Protein AF-A0A7C3Y411-F1 (afdb_monomer)

Solvent-accessible surface area (backbone atoms only — not comparable to full-atom values): 19100 Å² total; per-residue (Å²): 120,65,60,85,57,50,22,63,52,46,63,73,79,37,54,72,44,80,42,73,69,81,78,75,67,34,31,40,37,40,29,47,41,45,34,99,55,49,70,56,57,49,48,46,71,43,98,57,77,60,30,36,57,36,59,45,70,49,60,70,35,88,75,50,12,63,53,42,54,76,58,57,41,34,58,34,64,72,89,52,94,50,72,66,34,53,52,47,51,53,50,44,40,74,71,47,30,32,38,33,39,46,53,41,74,52,62,30,81,61,43,44,43,56,65,67,42,88,65,49,66,59,53,58,72,72,47,94,53,56,40,30,40,36,49,67,41,45,46,21,77,25,37,41,53,49,40,74,51,72,39,48,50,55,31,41,35,38,39,41,73,52,61,91,88,56,89,81,78,61,73,46,45,53,56,65,50,34,72,74,65,62,59,64,40,46,63,73,40,69,24,24,38,46,51,39,75,44,50,45,37,94,81,77,57,43,69,69,30,46,47,47,53,36,35,30,39,33,32,73,78,82,61,51,70,49,44,47,50,52,63,61,26,47,84,84,30,44,57,52,66,66,51,57,61,50,68,59,51,50,56,58,49,42,74,70,56,59,63,45,81,52,71,70,21,47,36,38,38,22,40,53,92,82,58,48,82,73,49,72,47,83,33,52,36,30,45,38,70,64,26,39,33,50,70,93,46,78,44,47,33,80,62,54,37,63,69,42,66,53,82,54,27,26,26,35,33,34,48,96,63,28,34,42,33,39,42,31,87,53,49,18,52,53,56,47,50,55,44,49,54,46,44,54,55,63,73,68,52,86,129

Sequence (351 aa):
MGKKILGPYFHTHFSLQAEGELPPPPFLLIANHLSALDPFFIDALSPYPIVWVANRLIFEHPLLGPLIRAMGAIPKRKAIPDGRAVRGILRVLGMGGVVGLFPEGAIPWDGVSQEVAPGTEELLHTLQVPVVLARIQGAWMRKPLWADHSREGPVSIRFTPLSRYAPFSLRHSEWEWQRERRIPFYGGKKAEGFERVMLFCPVCQTFRSIVARGNMLRCLSCRLKWGIDAYGFIDGLTQEEFLKGQENLLASWLDDVHRIPLSRALIVERTYPEGILRGFSLGSVVVEKEGLRLQNEFFPFTHLRGANTFLKKVFEFTFQKRIIRIHTAKDAFLLLQLAKLKKAQTSCAPV

Foldseek 3Di:
DCLVPLLVVCVVQAAEAEADDDDQFDEEEEAFAADPCVVSSCSNVDPFQEAEADEQVLLVPPPRNVVSVVSVHQYDHPPDDDVSSLVSCVVQRVVRHYYYYHQQNDHDQQQKTHDGHPCPLVSLLPDPHWYKYKYKECNCVQPHLQFPDGWGWHIYIYIDIDDRPDDDDNTDHNVVVCVPPVTFTHFQFLCHRVLLLCQADPPPRDGSQWDGDGQKIAGVVPGDMWGQDRSRATVNHRSCRVSPCVLVSLLVVLVPPQKDKADWWWKWKAFPPVRHTPDIDGFIWMDGSQAIDTHPDTDGLCQWASFDDDRQFWTWTDHPRMIMITGHPRCNSVRSSSSVSVNVVVVPDDD

Mean predicted aligned error: 5.4 Å

Nearest PDB structures (foldseek):
  5kym-assembly1_A  TM=8.191E-01  e=6.189E-06  Thermotoga maritima MSB8
  5kym-assembly2_B  TM=8.165E-01  e=1.785E-05  Thermotoga maritima MSB8
  3au5-assembly1_A  TM=4.563E-01  e=2.629E-02  Homo sapiens
  3au4-assembly1_A  TM=4.217E-01  e=1.088E-02  Homo sapiens
  4iap-assembly1_A  TM=6.743E-01  e=1.204E+00  Saccharomyces cerevisiae S288C

pLDDT: mean 90.24, std 9.75, range [31.84, 98.19]

Radius of gyration: 20.88 Å; Cα contacts (8 Å, |Δi|>4): 699; chains: 1; bounding box: 58×48×56 Å

Structure (mmCIF, N/CA/C/O backbone):
data_AF-A0A7C3Y411-F1
#
_entry.id   AF-A0A7C3Y411-F1
#
loop_
_atom_site.group_PDB
_atom_site.id
_atom_site.type_symbol
_atom_site.label_atom_id
_atom_site.label_alt_id
_atom_site.label_comp_id
_atom_site.label_asym_id
_atom_site.label_entity_id
_atom_site.label_seq_id
_atom_site.pdbx_PDB_ins_code
_atom_site.Cartn_x
_atom_site.Cartn_y
_atom_site.Cartn_z
_atom_site.occupancy
_atom_site.B_iso_or_equiv
_atom_site.auth_seq_id
_atom_site.auth_comp_id
_atom_site.auth_asym_id
_atom_site.auth_atom_id
_atom_site.pdbx_PDB_model_num
ATOM 1 N N . MET A 1 1 ? -20.877 12.432 10.076 1.00 44.22 1 MET A N 1
ATOM 2 C CA . MET A 1 1 ? -21.655 12.290 8.821 1.00 44.22 1 MET A CA 1
ATOM 3 C C . MET A 1 1 ? -21.194 11.104 7.966 1.00 44.22 1 MET A C 1
ATOM 5 O O . MET A 1 1 ? -22.051 10.366 7.508 1.00 44.22 1 MET A O 1
ATOM 9 N N . GLY A 1 2 ? -19.881 10.854 7.821 1.00 55.91 2 GLY A N 1
ATOM 10 C CA . GLY A 1 2 ? -19.343 9.798 6.942 1.00 55.91 2 GLY A CA 1
ATOM 11 C C . GLY A 1 2 ? -19.907 8.384 7.160 1.00 55.91 2 GLY A C 1
ATOM 12 O O . GLY A 1 2 ? -20.416 7.786 6.222 1.00 55.91 2 GLY A O 1
ATOM 13 N N . LYS A 1 3 ? -19.915 7.864 8.393 1.00 59.78 3 LYS A N 1
ATOM 14 C CA . LYS A 1 3 ? -20.308 6.467 8.661 1.00 59.78 3 LYS A CA 1
ATOM 15 C C . LYS A 1 3 ? -21.756 6.109 8.284 1.00 59.78 3 LYS A C 1
ATOM 17 O O . LYS A 1 3 ? -21.990 5.019 7.776 1.00 59.78 3 LYS A O 1
ATOM 22 N N . LYS A 1 4 ? -22.716 7.024 8.481 1.00 58.81 4 LYS A N 1
ATOM 23 C CA . LYS A 1 4 ? -24.141 6.780 8.166 1.00 58.81 4 LYS A CA 1
ATOM 24 C C . LYS A 1 4 ? -24.400 6.598 6.663 1.00 58.81 4 LYS A C 1
ATOM 26 O O . LYS A 1 4 ? -25.413 6.019 6.303 1.00 58.81 4 LYS A O 1
ATOM 31 N N . ILE A 1 5 ? -23.494 7.083 5.811 1.00 63.59 5 ILE A N 1
ATOM 32 C CA . ILE A 1 5 ? -23.613 7.012 4.348 1.00 63.59 5 ILE A CA 1
ATOM 33 C C . ILE A 1 5 ? -22.645 5.963 3.782 1.00 63.59 5 ILE A C 1
ATOM 35 O O . ILE A 1 5 ? -23.038 5.126 2.976 1.00 63.59 5 ILE A O 1
ATOM 39 N N . LEU A 1 6 ? -21.385 5.968 4.231 1.00 70.00 6 LEU A N 1
ATOM 40 C CA . LEU A 1 6 ? -20.359 5.045 3.740 1.00 70.00 6 LEU A CA 1
ATOM 41 C C . LEU A 1 6 ? -20.552 3.611 4.254 1.00 70.00 6 LEU A C 1
ATOM 43 O O . LEU A 1 6 ? -20.316 2.680 3.497 1.00 70.00 6 LEU A O 1
ATOM 47 N N . GLY A 1 7 ? -21.024 3.409 5.488 1.00 76.00 7 GLY A N 1
ATOM 48 C CA . GLY A 1 7 ? -21.219 2.068 6.055 1.00 76.00 7 GLY A CA 1
ATOM 49 C C . GLY A 1 7 ? -22.157 1.191 5.210 1.00 76.00 7 GLY A C 1
ATOM 50 O O . GLY A 1 7 ? -21.711 0.158 4.710 1.00 76.00 7 GLY A O 1
ATOM 51 N N . PRO A 1 8 ? -23.417 1.607 4.969 1.00 79.81 8 PRO A N 1
ATOM 52 C CA . PRO A 1 8 ? -24.355 0.848 4.137 1.00 79.81 8 PRO A CA 1
ATOM 53 C C . PRO A 1 8 ? -23.855 0.616 2.706 1.00 79.81 8 PRO A C 1
ATOM 55 O O . PRO A 1 8 ? -24.016 -0.478 2.167 1.00 79.81 8 PRO A O 1
ATOM 58 N N . TYR A 1 9 ? -23.194 1.613 2.100 1.00 84.88 9 TYR A N 1
ATOM 59 C CA . TYR A 1 9 ? -22.591 1.463 0.774 1.00 84.88 9 TYR A CA 1
ATOM 60 C C . TYR A 1 9 ? -21.551 0.336 0.759 1.00 84.88 9 TYR A C 1
ATOM 62 O O . TYR A 1 9 ? -21.599 -0.521 -0.124 1.00 84.88 9 TYR A O 1
ATOM 70 N N . PHE A 1 10 ? -20.648 0.310 1.744 1.00 84.62 10 PHE A N 1
ATOM 71 C CA . PHE A 1 10 ? -19.598 -0.700 1.839 1.00 84.62 10 PHE A CA 1
ATOM 72 C C . PHE A 1 10 ? -20.169 -2.100 2.104 1.00 84.62 10 PHE A C 1
ATOM 74 O O . PHE A 1 10 ? -19.753 -3.033 1.431 1.00 84.62 10 PHE A O 1
ATOM 81 N N . HIS A 1 11 ? -21.166 -2.243 2.983 1.00 81.25 11 HIS A N 1
ATOM 82 C CA . HIS A 1 11 ? -21.854 -3.526 3.213 1.00 81.25 11 HIS A CA 1
ATOM 83 C C . HIS A 1 11 ? -22.595 -4.051 1.979 1.00 81.25 11 HIS A C 1
ATOM 85 O O . HIS A 1 11 ? -22.650 -5.254 1.757 1.00 81.25 11 HIS A O 1
ATOM 91 N N . THR A 1 12 ? -23.151 -3.157 1.158 1.00 80.25 12 THR A N 1
ATOM 92 C CA . THR A 1 12 ? -23.918 -3.552 -0.036 1.00 80.25 12 THR A CA 1
ATOM 93 C C . THR A 1 12 ? -23.008 -3.936 -1.203 1.00 80.25 12 THR A C 1
ATOM 95 O O . THR A 1 12 ? -23.311 -4.856 -1.954 1.00 80.25 12 THR A O 1
ATOM 98 N N . HIS A 1 13 ? -21.888 -3.229 -1.381 1.00 86.56 13 HIS A N 1
ATOM 99 C CA . HIS A 1 13 ? -21.014 -3.413 -2.545 1.00 86.56 13 HIS A CA 1
ATOM 100 C C . HIS A 1 13 ? -19.849 -4.367 -2.281 1.00 86.56 13 HIS A C 1
ATOM 102 O O . HIS A 1 13 ? -19.174 -4.778 -3.229 1.00 86.56 13 HIS A O 1
ATOM 108 N N . PHE A 1 14 ? -19.564 -4.684 -1.015 1.00 91.56 14 PHE A N 1
ATOM 109 C CA . PHE A 1 14 ? -18.418 -5.486 -0.602 1.00 91.56 14 PHE A CA 1
ATOM 110 C C . PHE A 1 14 ? -18.851 -6.618 0.324 1.00 91.56 14 PHE A C 1
ATOM 112 O O . PHE A 1 14 ? -19.573 -6.402 1.291 1.00 91.56 14 PHE A O 1
ATOM 119 N N . SER A 1 15 ? -18.358 -7.828 0.054 1.00 93.94 15 SER A N 1
ATOM 120 C CA . SER A 1 15 ? -18.533 -8.962 0.960 1.00 93.94 15 SER A CA 1
ATOM 121 C C . SER A 1 15 ? -17.563 -8.800 2.131 1.00 93.94 15 SER A C 1
ATOM 123 O O . SER A 1 15 ? -16.392 -9.163 2.034 1.00 93.94 15 SER A O 1
ATOM 125 N N . LEU A 1 16 ? -18.031 -8.156 3.200 1.00 95.31 16 LEU A N 1
ATOM 126 C CA . LEU A 1 16 ? -17.254 -7.912 4.413 1.00 95.31 16 LEU A CA 1
ATOM 127 C C . LEU A 1 16 ? -17.615 -8.937 5.485 1.00 95.31 16 LEU A C 1
ATOM 129 O O . LEU A 1 16 ? -18.789 -9.186 5.747 1.00 95.31 16 LEU A O 1
ATOM 133 N N . GLN A 1 17 ? -16.598 -9.510 6.117 1.00 94.69 17 GLN A N 1
ATOM 134 C CA . GLN A 1 17 ? -16.742 -10.445 7.228 1.00 94.69 17 GLN A CA 1
ATOM 135 C C . GLN A 1 17 ? -15.961 -9.908 8.424 1.00 94.69 17 GLN A C 1
ATOM 137 O O . GLN A 1 17 ? -14.832 -9.441 8.263 1.00 94.69 17 GLN A O 1
ATOM 142 N N . ALA A 1 18 ? -16.552 -9.983 9.614 1.00 95.38 18 ALA A N 1
ATOM 143 C CA . ALA A 1 18 ? -15.904 -9.584 10.855 1.00 95.38 18 ALA A CA 1
ATOM 144 C C . ALA A 1 18 ? -15.952 -10.709 11.887 1.00 95.38 18 ALA A C 1
ATOM 146 O O . ALA A 1 18 ? -16.971 -11.380 12.032 1.00 95.38 18 ALA A O 1
ATOM 147 N N . GLU A 1 19 ? -14.860 -10.862 12.627 1.00 96.31 19 GLU A N 1
ATOM 148 C CA . GLU A 1 19 ? -14.764 -11.722 13.806 1.00 96.31 19 GLU A CA 1
ATOM 149 C C . GLU A 1 19 ? -14.176 -10.926 14.977 1.00 96.31 19 GLU A C 1
ATOM 151 O O . GLU A 1 19 ? -13.299 -10.082 14.780 1.00 96.31 19 GLU A O 1
ATOM 156 N N . GLY A 1 20 ? -14.605 -11.244 16.198 1.00 94.62 20 GLY A N 1
ATOM 157 C CA . GLY A 1 20 ? -14.150 -10.571 17.415 1.00 94.62 20 GLY A CA 1
ATOM 158 C C . GLY A 1 20 ? -14.886 -9.262 17.706 1.00 94.62 20 GLY A C 1
ATOM 159 O O . GLY A 1 20 ? -15.629 -8.736 16.878 1.00 94.62 20 GLY A O 1
ATOM 160 N N . GLU A 1 21 ? -14.675 -8.744 18.913 1.00 90.69 21 GLU A N 1
ATOM 161 C CA . GLU A 1 21 ? -15.374 -7.566 19.426 1.00 90.69 21 GLU A CA 1
ATOM 162 C C . GLU A 1 21 ? -14.415 -6.395 19.652 1.00 90.69 21 GLU A C 1
ATOM 164 O O . GLU A 1 21 ? -13.246 -6.565 20.012 1.00 90.69 21 GLU A O 1
ATOM 169 N N . LEU A 1 22 ? -14.933 -5.186 19.437 1.00 95.06 22 LEU A N 1
ATOM 170 C CA . LEU A 1 22 ? -14.235 -3.942 19.738 1.00 95.06 22 LEU A CA 1
ATOM 171 C C . LEU A 1 22 ? -14.635 -3.471 21.145 1.00 95.06 22 LEU A C 1
ATOM 173 O O . LEU A 1 22 ? -15.832 -3.424 21.435 1.00 95.06 22 LEU A O 1
ATOM 177 N N . PRO A 1 23 ? -13.678 -3.086 22.009 1.00 95.31 23 PRO A N 1
ATOM 178 C CA . PRO A 1 23 ? -13.988 -2.529 23.318 1.00 95.31 23 PRO A CA 1
ATOM 179 C C . PRO A 1 23 ? -14.657 -1.152 23.170 1.00 95.31 23 PRO A C 1
ATOM 181 O O . PRO A 1 23 ? -14.513 -0.502 22.128 1.00 95.31 23 PRO A O 1
ATOM 184 N N . PRO A 1 24 ? -15.352 -0.656 24.206 1.00 96.44 24 PRO A N 1
ATOM 185 C CA . PRO A 1 24 ? -15.835 0.718 24.202 1.00 96.44 24 PRO A CA 1
ATOM 186 C C . PRO A 1 24 ? -14.661 1.719 24.105 1.00 96.44 24 PRO A C 1
ATOM 188 O O . PRO A 1 24 ? -13.581 1.450 24.639 1.00 96.44 24 PRO A O 1
ATOM 191 N N . PRO A 1 25 ? -14.839 2.877 23.439 1.00 97.06 25 PRO A N 1
ATOM 192 C CA . PRO A 1 25 ? -13.834 3.937 23.392 1.00 97.06 25 PRO A CA 1
ATOM 193 C C . PRO A 1 25 ? -13.460 4.468 24.790 1.00 97.06 25 PRO A C 1
ATOM 195 O O . PRO A 1 25 ? -14.312 4.472 25.681 1.00 97.06 25 PRO A O 1
ATOM 198 N N . PRO A 1 26 ? -12.231 4.988 24.979 1.00 97.75 26 PRO A N 1
ATOM 199 C CA . PRO A 1 26 ? -11.177 5.140 23.974 1.00 97.75 26 PRO A CA 1
ATOM 200 C C . PRO A 1 26 ? -10.340 3.873 23.775 1.00 97.75 26 PRO A C 1
ATOM 202 O O . PRO A 1 26 ? -10.024 3.168 24.727 1.00 97.75 26 PRO A O 1
ATOM 205 N N . PHE A 1 27 ? -9.896 3.634 22.541 1.00 97.38 27 PHE A N 1
ATOM 206 C CA . PHE A 1 27 ? -8.891 2.615 22.229 1.00 97.38 27 PHE A CA 1
ATOM 207 C C . PHE A 1 27 ? -8.096 2.992 20.976 1.00 97.38 27 PHE A C 1
ATOM 209 O O . PHE A 1 27 ? -8.542 3.784 20.139 1.00 97.38 27 PHE A O 1
ATOM 216 N N . LEU A 1 28 ? -6.906 2.412 20.845 1.00 97.31 28 LEU A N 1
ATOM 217 C CA . LEU A 1 28 ? -6.118 2.465 19.620 1.00 97.31 28 LEU A CA 1
ATOM 218 C C . LEU A 1 28 ? -6.346 1.184 18.816 1.00 97.31 28 LEU A C 1
ATOM 220 O O . LEU A 1 28 ? -6.146 0.087 19.325 1.00 97.31 28 LEU A O 1
ATOM 224 N N . LEU A 1 29 ? -6.705 1.316 17.545 1.00 97.62 29 LEU A N 1
ATOM 225 C CA . LEU A 1 29 ? -6.779 0.214 16.598 1.00 97.62 29 LEU A CA 1
ATOM 226 C C . LEU A 1 29 ? -5.532 0.216 15.712 1.00 97.62 29 LEU A C 1
ATOM 228 O O . LEU A 1 29 ? -5.256 1.203 15.027 1.00 97.62 29 LEU A O 1
ATOM 232 N N . ILE A 1 30 ? -4.796 -0.892 15.704 1.00 96.56 30 ILE A N 1
ATOM 233 C CA . ILE A 1 30 ? -3.687 -1.131 14.779 1.00 96.56 30 ILE A CA 1
ATOM 234 C C . ILE A 1 30 ? -4.065 -2.219 13.782 1.00 96.56 30 ILE A C 1
ATOM 236 O O . ILE A 1 30 ? -4.638 -3.234 14.162 1.00 96.56 30 ILE A O 1
ATOM 240 N N . ALA A 1 31 ? -3.740 -2.023 12.510 1.00 97.00 31 ALA A N 1
ATOM 241 C CA . ALA A 1 31 ? -4.077 -2.974 11.458 1.00 97.00 31 ALA A CA 1
ATOM 242 C C . ALA A 1 31 ? -2.915 -3.190 10.492 1.00 97.00 31 ALA A C 1
ATOM 244 O O . ALA A 1 31 ? -2.103 -2.283 10.274 1.00 97.00 31 ALA A O 1
ATOM 245 N N . ASN A 1 32 ? -2.860 -4.379 9.891 1.00 96.94 32 ASN A N 1
ATOM 246 C CA . ASN A 1 32 ? -2.026 -4.592 8.715 1.00 96.94 32 ASN A CA 1
ATOM 247 C C . ASN A 1 32 ? -2.621 -3.840 7.512 1.00 96.94 32 ASN A C 1
ATOM 249 O O . ASN A 1 32 ? -3.826 -3.584 7.485 1.00 96.94 32 ASN A O 1
ATOM 253 N N . HIS A 1 33 ? -1.793 -3.441 6.543 1.00 95.62 33 HIS A N 1
ATOM 254 C CA . HIS A 1 33 ? -2.216 -2.566 5.444 1.00 95.62 33 HIS A CA 1
ATOM 255 C C . HIS A 1 33 ? -2.056 -3.224 4.075 1.00 95.62 33 HIS A C 1
ATOM 257 O O . HIS A 1 33 ? -0.962 -3.326 3.539 1.00 95.62 33 HIS A O 1
ATOM 263 N N . LEU A 1 34 ? -3.171 -3.619 3.473 1.00 96.56 34 LEU A N 1
ATOM 264 C CA . LEU A 1 34 ? -3.256 -4.402 2.243 1.00 96.56 34 LEU A CA 1
ATOM 265 C C . LEU A 1 34 ? -3.931 -3.650 1.090 1.00 96.56 34 LEU A C 1
ATOM 267 O O . LEU A 1 34 ? -3.703 -3.966 -0.077 1.00 96.56 34 LEU A O 1
ATOM 271 N N . SER A 1 35 ? -4.737 -2.630 1.381 1.00 95.25 35 SER A N 1
ATOM 272 C CA . SER A 1 35 ? -5.468 -1.858 0.381 1.00 95.25 35 SER A CA 1
ATOM 273 C C . SER A 1 35 ? -5.686 -0.413 0.810 1.00 95.25 35 SER A C 1
ATOM 275 O O . SER A 1 35 ? -5.857 -0.087 1.980 1.00 95.25 35 SER A O 1
ATOM 277 N N . ALA A 1 36 ? -5.800 0.489 -0.167 1.00 92.19 36 ALA A N 1
ATOM 278 C CA . ALA A 1 36 ? -6.191 1.876 0.093 1.00 92.19 36 ALA A CA 1
ATOM 279 C C . ALA A 1 36 ? -7.613 1.989 0.678 1.00 92.19 36 ALA A C 1
ATOM 281 O O . ALA A 1 36 ? -7.985 3.054 1.169 1.00 92.19 36 ALA A O 1
ATOM 282 N N . LEU A 1 37 ? -8.403 0.910 0.596 1.00 93.50 37 LEU A N 1
ATOM 283 C CA . LEU A 1 37 ? -9.756 0.831 1.134 1.00 93.50 37 LEU A CA 1
ATOM 284 C C . LEU A 1 37 ? -9.837 0.278 2.564 1.00 93.50 37 LEU A C 1
ATOM 286 O O . LEU A 1 37 ? -10.909 0.363 3.156 1.00 93.50 37 LEU A O 1
ATOM 290 N N . ASP A 1 38 ? -8.734 -0.213 3.138 1.00 96.00 38 ASP A N 1
ATOM 291 C CA . ASP A 1 38 ? -8.710 -0.795 4.489 1.00 96.00 38 ASP A CA 1
ATOM 292 C C . ASP A 1 38 ? -9.351 0.083 5.576 1.00 96.00 38 ASP A C 1
ATOM 294 O O . ASP A 1 38 ? -10.166 -0.451 6.333 1.00 96.00 38 ASP A O 1
ATOM 298 N N . PRO A 1 39 ? -9.080 1.411 5.652 1.00 94.81 39 PRO A N 1
ATOM 299 C CA . PRO A 1 39 ? -9.721 2.261 6.654 1.00 94.81 39 PRO A CA 1
ATOM 300 C C . PRO A 1 39 ? -11.249 2.202 6.561 1.00 94.81 39 PRO A C 1
ATOM 302 O O . PRO A 1 39 ? -11.943 2.137 7.569 1.00 94.81 39 PRO A O 1
ATOM 305 N 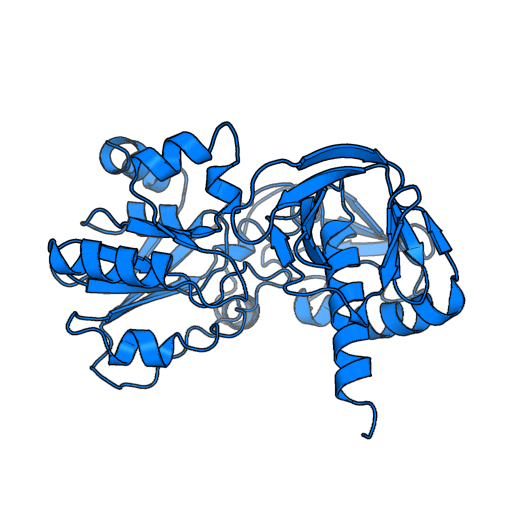N . PHE A 1 40 ? -11.774 2.165 5.335 1.00 93.12 40 PHE A N 1
ATOM 306 C CA . PHE A 1 40 ? -13.208 2.160 5.083 1.00 93.12 40 PHE A CA 1
ATOM 307 C C . PHE A 1 40 ? -13.841 0.786 5.323 1.00 93.12 40 PHE A C 1
ATOM 309 O O . PHE A 1 40 ? -14.981 0.725 5.778 1.00 93.12 40 PHE A O 1
ATOM 316 N N . PHE A 1 41 ? -13.120 -0.311 5.056 1.00 95.56 41 PHE A N 1
ATOM 317 C CA . PHE A 1 41 ? -13.581 -1.653 5.428 1.00 95.56 41 PHE A CA 1
ATOM 318 C C . PHE A 1 41 ? -13.733 -1.772 6.947 1.00 95.56 41 PHE A C 1
ATOM 320 O O . PHE A 1 41 ? -14.762 -2.246 7.424 1.00 95.56 41 PHE A O 1
ATOM 327 N N . ILE A 1 42 ? -12.756 -1.270 7.708 1.00 95.94 42 ILE A N 1
ATOM 328 C CA . ILE A 1 42 ? -12.821 -1.258 9.172 1.00 95.94 42 ILE A CA 1
ATOM 329 C C . ILE A 1 42 ? -13.917 -0.302 9.663 1.00 95.94 42 ILE A C 1
ATOM 331 O O . ILE A 1 42 ? -14.702 -0.687 10.524 1.00 95.94 42 ILE A O 1
ATOM 335 N N . ASP A 1 43 ? -14.038 0.906 9.104 1.00 93.75 43 ASP A N 1
ATOM 336 C CA . ASP A 1 43 ? -15.089 1.865 9.486 1.00 93.75 43 ASP A CA 1
ATOM 337 C C . ASP A 1 43 ? -16.508 1.313 9.266 1.00 93.75 43 ASP A C 1
ATOM 339 O O . ASP A 1 43 ? -17.422 1.630 10.034 1.00 93.75 43 ASP A O 1
ATOM 343 N N . ALA A 1 44 ? -16.704 0.504 8.219 1.00 92.75 44 ALA A N 1
ATOM 344 C CA . ALA A 1 44 ? -17.983 -0.135 7.922 1.00 92.75 44 ALA A CA 1
ATOM 345 C C . ALA A 1 44 ? -18.351 -1.229 8.940 1.00 92.75 44 ALA A C 1
ATOM 347 O O . ALA A 1 44 ? -19.536 -1.436 9.203 1.00 92.75 44 ALA A O 1
ATOM 348 N N . LEU A 1 45 ? -17.353 -1.905 9.518 1.00 93.31 45 LEU A N 1
ATOM 349 C CA . LEU A 1 45 ? -17.528 -2.997 10.484 1.00 93.31 45 LEU A CA 1
ATOM 350 C C . LEU A 1 45 ? -17.470 -2.531 11.947 1.00 93.31 45 LEU A C 1
ATOM 352 O O . LEU A 1 45 ? -18.050 -3.161 12.825 1.00 93.31 45 LEU A O 1
ATOM 356 N N . SER A 1 46 ? -16.797 -1.417 12.223 1.00 92.81 46 SER A N 1
ATOM 357 C CA . SER A 1 46 ? -16.694 -0.845 13.564 1.00 92.81 46 SER A CA 1
ATOM 358 C C . SER A 1 46 ? -18.031 -0.243 14.004 1.00 92.81 46 SER A C 1
ATOM 360 O O . SER A 1 46 ? -18.665 0.443 13.204 1.00 92.81 46 SER A O 1
ATOM 362 N N . PRO A 1 47 ? -18.461 -0.370 15.275 1.00 91.81 47 PRO A N 1
ATOM 363 C CA . PRO A 1 47 ? -19.598 0.366 15.831 1.00 91.81 47 PRO A CA 1
ATOM 364 C C . PRO A 1 47 ? -19.242 1.817 16.215 1.00 91.81 47 PRO A C 1
ATOM 366 O O . PRO A 1 47 ? -20.139 2.658 16.307 1.00 91.81 47 PRO A O 1
ATOM 369 N N . TYR A 1 48 ? -17.957 2.182 16.253 1.00 93.25 48 TYR A N 1
ATOM 370 C CA . TYR A 1 48 ? -17.471 3.516 16.635 1.00 93.25 48 TYR A CA 1
ATOM 371 C C . TYR A 1 48 ? -16.851 4.280 15.450 1.00 93.25 48 TYR A C 1
ATOM 373 O O . TYR A 1 48 ? -16.330 3.648 14.529 1.00 93.25 48 TYR A O 1
ATOM 381 N N . PRO A 1 49 ? -16.910 5.625 15.417 1.00 92.62 49 PRO A N 1
ATOM 382 C CA . PRO A 1 49 ? -16.143 6.412 14.454 1.00 92.62 49 PRO A CA 1
ATOM 383 C C . PRO A 1 49 ? -14.644 6.341 14.776 1.00 92.62 49 PRO A C 1
ATOM 385 O O . PRO A 1 49 ? -14.259 6.492 15.935 1.00 92.62 49 PRO A O 1
ATOM 388 N N . ILE A 1 50 ? -13.806 6.152 13.755 1.00 95.62 50 ILE A N 1
ATOM 389 C CA . ILE A 1 50 ? -12.354 6.020 13.909 1.00 95.62 50 ILE A CA 1
ATOM 390 C C . ILE A 1 50 ? -11.658 7.221 13.273 1.00 95.62 50 ILE A C 1
ATOM 392 O O . ILE A 1 50 ? -11.917 7.582 12.124 1.00 95.62 50 ILE A O 1
ATOM 396 N N . VAL A 1 51 ? -10.745 7.841 14.019 1.00 97.00 51 VAL A N 1
ATOM 397 C CA . VAL A 1 51 ? -9.863 8.880 13.492 1.00 97.00 51 VAL A CA 1
ATOM 398 C C . VAL A 1 51 ? -8.585 8.233 12.978 1.00 97.00 51 VAL A C 1
ATOM 400 O O . VAL A 1 51 ? -7.741 7.773 13.747 1.00 97.00 51 VAL A O 1
ATOM 403 N N . TRP A 1 52 ? -8.428 8.204 11.660 1.00 96.56 52 TRP A N 1
ATOM 404 C CA . TRP A 1 52 ? -7.292 7.549 11.021 1.00 96.56 52 TRP A CA 1
ATOM 405 C C . TRP A 1 52 ? -6.044 8.428 10.985 1.00 96.56 52 TRP A C 1
ATOM 407 O O . TRP A 1 52 ? -6.092 9.600 10.602 1.00 96.56 52 TRP A O 1
ATOM 417 N N . VAL A 1 53 ? -4.897 7.833 11.307 1.00 95.56 53 VAL A N 1
ATOM 418 C CA . VAL A 1 53 ? -3.585 8.392 10.982 1.00 95.56 53 VAL A CA 1
ATOM 419 C C . VAL A 1 53 ? -3.315 8.128 9.505 1.00 95.56 53 VAL A C 1
ATOM 421 O O . VAL A 1 53 ? -3.144 6.987 9.081 1.00 95.56 53 VAL A O 1
ATOM 424 N N . ALA A 1 54 ? -3.277 9.191 8.710 1.00 92.38 54 ALA A N 1
ATOM 425 C CA . ALA A 1 54 ? -3.228 9.111 7.258 1.00 92.38 54 ALA A CA 1
ATOM 426 C C . ALA A 1 54 ? -1.982 9.800 6.699 1.00 92.38 54 ALA A C 1
ATOM 428 O O . ALA A 1 54 ? -1.488 10.795 7.235 1.00 92.38 54 ALA A O 1
ATOM 429 N N . ASN A 1 55 ? -1.486 9.291 5.570 1.00 88.81 55 ASN A N 1
ATOM 430 C CA . ASN A 1 55 ? -0.383 9.929 4.864 1.00 88.81 55 ASN A CA 1
ATOM 431 C C . ASN A 1 55 ? -0.765 11.369 4.490 1.00 88.81 55 ASN A C 1
ATOM 433 O O . ASN A 1 55 ? -1.793 11.595 3.846 1.00 88.81 55 ASN A O 1
ATOM 437 N N . ARG A 1 56 ? 0.099 12.331 4.831 1.00 86.81 56 ARG A N 1
ATOM 438 C CA . ARG A 1 56 ? -0.062 13.750 4.495 1.00 86.81 56 ARG A CA 1
ATOM 439 C C . ARG A 1 56 ? -0.369 13.994 3.012 1.00 86.81 56 ARG A C 1
ATOM 441 O O . ARG A 1 56 ? -1.104 14.924 2.706 1.00 86.81 56 ARG A O 1
ATOM 448 N N . LEU A 1 57 ? 0.107 13.134 2.112 1.00 83.62 57 LEU A N 1
ATOM 449 C CA . LEU A 1 57 ? -0.198 13.208 0.677 1.00 83.62 57 LEU A CA 1
ATOM 450 C C . LEU A 1 57 ? -1.690 13.141 0.348 1.00 83.62 57 LEU A C 1
ATOM 452 O O . LEU A 1 57 ? -2.139 13.792 -0.591 1.00 83.62 57 LEU A O 1
ATOM 456 N N . ILE A 1 58 ? -2.477 12.414 1.141 1.00 87.56 58 ILE A N 1
ATOM 457 C CA . ILE A 1 58 ? -3.925 12.307 0.927 1.00 87.56 58 ILE A CA 1
ATOM 458 C C . ILE A 1 58 ? -4.597 13.666 1.184 1.00 87.56 58 ILE A C 1
ATOM 460 O O . ILE A 1 58 ? -5.532 14.036 0.478 1.00 87.56 58 ILE A O 1
ATOM 464 N N . PHE A 1 59 ? -4.069 14.457 2.126 1.00 88.94 59 PHE A N 1
ATOM 465 C CA . PHE A 1 59 ? -4.604 15.773 2.508 1.00 88.94 59 PHE A CA 1
ATOM 466 C C . PHE A 1 59 ? -4.412 16.845 1.436 1.00 88.94 59 PHE A C 1
ATOM 468 O O . PHE A 1 59 ? -4.996 17.926 1.541 1.00 88.94 59 PHE A O 1
ATOM 475 N N . GLU A 1 60 ? -3.553 16.568 0.459 1.00 84.00 60 GLU A N 1
ATOM 476 C CA . GLU A 1 60 ? -3.230 17.457 -0.652 1.00 84.00 60 GLU A CA 1
ATOM 477 C C . GLU A 1 60 ? -4.001 17.091 -1.926 1.00 84.00 60 GLU A C 1
ATOM 479 O O . GLU A 1 60 ? -4.018 17.866 -2.879 1.00 84.00 60 GLU A O 1
ATOM 484 N N . HIS A 1 61 ? -4.654 15.925 -1.955 1.00 83.75 61 HIS A N 1
ATOM 485 C CA . HIS A 1 61 ? -5.490 15.528 -3.079 1.00 83.75 61 HIS A CA 1
ATOM 486 C C . HIS A 1 61 ? -6.760 16.396 -3.111 1.00 83.75 61 HIS A C 1
ATOM 488 O O . HIS A 1 61 ? -7.448 16.471 -2.091 1.00 83.75 61 HIS A O 1
ATOM 494 N N . PRO A 1 62 ? -7.139 16.994 -4.256 1.00 81.25 62 PRO A N 1
ATOM 495 C CA . PRO A 1 62 ? -8.227 17.977 -4.315 1.00 81.25 62 PRO A CA 1
ATOM 496 C C . PRO A 1 62 ? -9.580 17.408 -3.870 1.00 81.25 62 PRO A C 1
ATOM 498 O O . PRO A 1 62 ? -10.367 18.109 -3.247 1.00 81.25 62 PRO A O 1
ATOM 501 N N . LEU A 1 63 ? -9.825 16.120 -4.135 1.00 85.69 63 LEU A N 1
ATOM 502 C CA . LEU A 1 63 ? -11.080 15.454 -3.765 1.00 85.69 63 LEU A CA 1
ATOM 503 C C . LEU A 1 63 ? -11.021 14.744 -2.406 1.00 85.69 63 LEU A C 1
ATOM 505 O O . LEU A 1 63 ? -11.992 14.754 -1.658 1.00 85.69 63 LEU A O 1
ATOM 509 N N . LEU A 1 64 ? -9.886 14.118 -2.073 1.00 85.12 64 LEU A N 1
ATOM 510 C CA . LEU A 1 64 ? -9.788 13.292 -0.862 1.00 85.12 64 LEU A CA 1
ATOM 511 C C . LEU A 1 64 ? -9.390 14.137 0.344 1.00 85.12 64 LEU A C 1
ATOM 513 O O . LEU A 1 64 ? -9.815 13.840 1.453 1.00 85.12 64 LEU A O 1
ATOM 517 N N . GLY A 1 65 ? -8.618 15.203 0.132 1.00 89.12 65 GLY A N 1
ATOM 518 C CA . GLY A 1 65 ? -8.108 16.069 1.185 1.00 89.12 65 GLY A CA 1
ATOM 519 C C . GLY A 1 65 ? -9.207 16.719 2.023 1.00 89.12 65 GLY A C 1
ATOM 520 O O . GLY A 1 65 ? -9.164 16.570 3.245 1.00 89.12 65 GLY A O 1
ATOM 521 N N . PRO A 1 66 ? -10.206 17.393 1.420 1.00 89.94 66 PRO A N 1
ATOM 522 C CA . PRO A 1 66 ? -11.341 17.933 2.165 1.00 89.94 66 PRO A CA 1
ATOM 523 C C . PRO A 1 66 ? -12.111 16.849 2.930 1.00 89.94 66 PRO A C 1
ATOM 525 O O . PRO A 1 66 ? -12.426 17.040 4.103 1.00 89.94 66 PRO A O 1
ATOM 528 N N . LEU A 1 67 ? -12.337 15.686 2.305 1.00 87.50 67 LEU A N 1
ATOM 529 C CA . LEU A 1 67 ? -13.055 14.564 2.914 1.00 87.50 67 LEU A CA 1
ATOM 530 C C . LEU A 1 67 ? -12.346 14.044 4.171 1.00 87.50 67 LEU A C 1
ATOM 532 O O . LEU A 1 67 ? -12.956 13.977 5.236 1.00 87.50 67 LEU A O 1
ATOM 536 N N . ILE A 1 68 ? -11.054 13.715 4.083 1.00 89.25 68 ILE A N 1
ATOM 537 C CA . ILE A 1 68 ? -10.333 13.156 5.235 1.00 89.25 68 ILE A CA 1
ATOM 538 C C . ILE A 1 68 ? -10.116 14.190 6.347 1.00 89.25 68 ILE A C 1
ATOM 540 O O . ILE A 1 68 ? -10.091 13.826 7.520 1.00 89.25 68 ILE A O 1
ATOM 544 N N . ARG A 1 69 ? -10.030 15.487 6.008 1.00 90.69 69 ARG A N 1
ATOM 545 C CA . ARG A 1 69 ? -10.025 16.575 7.000 1.00 90.69 69 ARG A CA 1
ATOM 546 C C . ARG A 1 69 ? -11.358 16.655 7.733 1.00 90.69 69 ARG A C 1
ATOM 548 O O . ARG A 1 69 ? -11.358 16.764 8.953 1.00 90.69 69 ARG A O 1
ATOM 555 N N . ALA A 1 70 ? -12.473 16.548 7.011 1.00 87.75 70 ALA A N 1
ATOM 556 C CA . ALA A 1 70 ? -13.807 16.513 7.608 1.00 87.75 70 ALA A CA 1
ATOM 557 C C . ALA A 1 70 ? -14.029 15.267 8.485 1.00 87.75 70 ALA A C 1
ATOM 559 O O . ALA A 1 70 ? -14.798 15.318 9.441 1.00 87.75 70 ALA A O 1
ATOM 560 N N . MET A 1 71 ? -13.333 14.161 8.199 1.00 87.06 71 MET A N 1
ATOM 561 C CA . MET A 1 71 ? -13.300 12.966 9.055 1.00 87.06 71 MET A CA 1
ATOM 562 C C . MET A 1 71 ? -12.359 13.098 10.267 1.00 87.06 71 MET A C 1
ATOM 564 O O . MET A 1 71 ? -12.289 12.183 11.080 1.00 87.06 71 MET A O 1
ATOM 568 N N . GLY A 1 72 ? -11.636 14.214 10.406 1.00 91.06 72 GLY A N 1
ATOM 569 C CA . GLY A 1 72 ? -10.721 14.459 11.522 1.00 91.06 72 GLY A CA 1
ATOM 570 C C . GLY A 1 72 ? -9.380 13.728 11.423 1.00 91.06 72 GLY A C 1
ATOM 571 O O . GLY A 1 72 ? -8.658 13.684 12.416 1.00 91.06 72 GLY A O 1
ATOM 572 N N . ALA A 1 73 ? -9.032 13.164 10.258 1.00 94.44 73 ALA A N 1
ATOM 573 C CA . ALA A 1 73 ? -7.823 12.361 10.079 1.00 94.44 73 ALA A CA 1
ATOM 574 C C . ALA A 1 73 ? -6.549 13.106 10.517 1.00 94.44 73 ALA A C 1
ATOM 576 O O . ALA A 1 73 ? -6.379 14.305 10.270 1.00 94.44 73 ALA A O 1
ATOM 577 N N . ILE A 1 74 ? -5.615 12.370 11.118 1.00 95.38 74 ILE A N 1
ATOM 578 C CA . ILE A 1 74 ? -4.350 12.901 11.631 1.00 95.38 74 ILE A CA 1
ATOM 579 C C . ILE A 1 74 ? -3.283 12.778 10.531 1.00 95.38 74 ILE A C 1
ATOM 581 O O . ILE A 1 74 ? -2.951 11.658 10.133 1.00 95.38 74 ILE A O 1
ATOM 585 N N . PRO A 1 75 ? -2.713 13.885 10.018 1.00 92.19 75 PRO A N 1
ATOM 586 C CA . PRO A 1 75 ? -1.675 13.815 8.998 1.00 92.19 75 PRO A CA 1
ATOM 587 C C . PRO A 1 75 ? -0.357 13.304 9.590 1.00 92.19 75 PRO A C 1
ATOM 589 O O . PRO A 1 75 ? 0.129 13.840 10.583 1.00 92.19 75 PRO A O 1
ATOM 592 N N . LYS A 1 76 ? 0.255 12.320 8.927 1.00 88.88 76 LYS A N 1
ATOM 593 C CA . LYS A 1 76 ? 1.587 11.786 9.238 1.00 88.88 76 LYS A CA 1
ATOM 594 C C . LYS A 1 76 ? 2.448 11.744 7.980 1.00 88.88 76 LYS A C 1
ATOM 596 O O . LYS A 1 76 ? 1.972 11.395 6.896 1.00 88.88 76 LYS A O 1
ATOM 601 N N . ARG A 1 77 ? 3.729 12.084 8.115 1.00 80.75 77 ARG A N 1
ATOM 602 C CA . ARG A 1 77 ? 4.733 11.840 7.068 1.00 80.75 77 ARG A CA 1
ATOM 603 C C . ARG A 1 77 ? 5.356 10.455 7.227 1.00 80.75 77 ARG A C 1
ATOM 605 O O . ARG A 1 77 ? 5.610 10.005 8.340 1.00 80.75 77 ARG A O 1
ATOM 612 N N . LYS A 1 78 ? 5.584 9.765 6.107 1.00 75.62 78 LYS A N 1
ATOM 613 C CA . LYS A 1 78 ? 6.230 8.445 6.113 1.00 75.62 78 LYS A CA 1
ATOM 614 C C . LYS A 1 78 ? 7.719 8.574 6.443 1.00 75.62 78 LYS A C 1
ATOM 616 O O . LYS A 1 78 ? 8.345 9.559 6.062 1.00 75.62 78 LYS A O 1
ATOM 621 N N . ALA A 1 79 ? 8.271 7.548 7.092 1.00 66.62 79 ALA A N 1
ATOM 622 C CA . ALA A 1 79 ? 9.710 7.354 7.306 1.00 66.62 79 ALA A CA 1
ATOM 623 C C . ALA A 1 79 ? 10.459 8.467 8.073 1.00 66.62 79 ALA A C 1
ATOM 625 O O . ALA A 1 79 ? 11.688 8.460 8.096 1.00 66.62 79 ALA A O 1
ATOM 626 N N . ILE A 1 80 ? 9.751 9.405 8.710 1.00 71.75 80 ILE A N 1
ATOM 627 C CA . ILE A 1 80 ? 10.341 10.419 9.589 1.00 71.75 80 ILE A CA 1
ATOM 628 C C . ILE A 1 80 ? 9.566 10.494 10.911 1.00 71.75 80 ILE A C 1
ATOM 630 O O . ILE A 1 80 ? 8.338 10.357 10.895 1.00 71.75 80 ILE A O 1
ATOM 634 N N . PRO A 1 81 ? 10.246 10.730 12.049 1.00 72.19 81 PRO A N 1
ATOM 635 C CA . PRO A 1 81 ? 9.577 11.024 13.309 1.00 72.19 81 PRO A CA 1
ATOM 636 C C . PRO A 1 81 ? 8.652 12.239 13.172 1.00 72.19 81 PRO A C 1
ATOM 638 O O . PRO A 1 81 ? 9.046 13.278 12.641 1.00 72.19 81 PRO A O 1
ATOM 641 N N . ASP A 1 82 ? 7.417 12.113 13.657 1.00 80.69 82 ASP A N 1
ATOM 642 C CA . ASP A 1 82 ? 6.399 13.158 13.544 1.00 80.69 82 ASP A CA 1
ATOM 643 C C . ASP A 1 82 ? 5.671 13.352 14.880 1.00 80.69 82 ASP A C 1
ATOM 645 O O . ASP A 1 82 ? 4.605 12.789 15.141 1.00 80.69 82 ASP A O 1
ATOM 649 N N . GLY A 1 83 ? 6.251 14.187 15.746 1.00 84.62 83 GLY A N 1
ATOM 650 C CA . GLY A 1 83 ? 5.662 14.503 17.048 1.00 84.62 83 GLY A CA 1
ATOM 651 C C . GLY A 1 83 ? 4.301 15.206 16.956 1.00 84.62 83 GLY A C 1
ATOM 652 O O . GLY A 1 83 ? 3.541 15.186 17.924 1.00 84.62 83 GLY A O 1
ATOM 653 N N . ARG A 1 84 ? 3.947 15.813 15.809 1.00 87.94 84 ARG A N 1
ATOM 654 C CA . ARG A 1 84 ? 2.604 16.390 15.616 1.00 87.94 84 ARG A CA 1
ATOM 655 C C . ARG A 1 84 ? 1.566 15.284 15.468 1.00 87.94 84 ARG A C 1
ATOM 657 O O . ARG A 1 84 ? 0.503 15.397 16.073 1.00 87.94 84 ARG A O 1
ATOM 664 N N . ALA A 1 85 ? 1.890 14.223 14.728 1.00 91.19 85 ALA A N 1
ATOM 665 C CA . ALA A 1 85 ? 1.022 13.057 14.608 1.00 91.19 85 ALA A CA 1
ATOM 666 C C . ALA A 1 85 ? 0.797 12.392 15.976 1.00 91.19 85 ALA A C 1
ATOM 668 O O . ALA A 1 85 ? -0.350 12.174 16.351 1.00 91.19 85 ALA A O 1
ATOM 669 N N . VAL A 1 86 ? 1.860 12.179 16.765 1.00 91.62 86 VAL A N 1
ATOM 670 C CA . VAL A 1 86 ? 1.756 11.601 18.124 1.00 91.62 86 VAL A CA 1
ATOM 671 C C . VAL A 1 86 ? 0.855 12.445 19.031 1.00 91.62 86 VAL A C 1
ATOM 673 O O . VAL A 1 86 ? -0.066 11.917 19.647 1.00 91.62 86 VAL A O 1
ATOM 676 N N . ARG A 1 87 ? 1.036 13.773 19.060 1.00 93.19 87 ARG A N 1
ATOM 677 C CA . ARG A 1 87 ? 0.145 14.667 19.824 1.00 93.19 87 ARG A CA 1
ATOM 678 C C . ARG A 1 87 ? -1.307 14.610 19.344 1.00 93.19 87 ARG A C 1
ATOM 680 O O . ARG A 1 87 ? -2.215 14.723 20.162 1.00 93.19 87 ARG A O 1
ATOM 687 N N . GLY A 1 88 ? -1.531 14.448 18.039 1.00 95.31 88 GLY A N 1
ATOM 688 C CA . GLY A 1 88 ? -2.865 14.247 17.471 1.00 95.31 88 GLY A CA 1
ATOM 689 C C . GLY A 1 88 ? -3.520 12.962 17.978 1.00 95.31 88 GLY A C 1
ATOM 690 O O . GLY A 1 88 ? -4.672 13.002 18.402 1.00 95.31 88 GLY A O 1
ATOM 691 N N . ILE A 1 89 ? -2.765 11.860 18.004 1.00 95.88 89 ILE A N 1
ATOM 692 C CA . ILE A 1 89 ? -3.216 10.562 18.529 1.00 95.88 89 ILE A CA 1
ATOM 693 C C . ILE A 1 89 ? -3.610 10.701 20.004 1.00 95.88 89 ILE A C 1
ATOM 695 O O . ILE A 1 89 ? -4.746 10.401 20.364 1.00 95.88 89 ILE A O 1
ATOM 699 N N . LEU A 1 90 ? -2.709 11.233 20.838 1.00 95.62 90 LEU A N 1
ATOM 700 C CA . LEU A 1 90 ? -2.949 11.413 22.274 1.00 95.62 90 LEU A CA 1
ATOM 701 C C . LEU A 1 90 ? -4.162 12.304 22.557 1.00 95.62 90 LEU A C 1
ATOM 703 O O . LEU A 1 90 ? -4.936 12.013 23.463 1.00 95.62 90 LEU A O 1
ATOM 707 N N . ARG A 1 91 ? -4.365 13.364 21.764 1.00 96.50 91 ARG A N 1
ATOM 708 C CA . ARG A 1 91 ? -5.525 14.250 21.906 1.00 96.50 91 ARG A CA 1
ATOM 709 C C . ARG A 1 91 ? -6.840 13.519 21.651 1.00 96.50 91 ARG A C 1
ATOM 711 O O . ARG A 1 91 ? -7.756 13.659 22.450 1.00 96.50 91 ARG A O 1
ATOM 718 N N . VAL A 1 92 ? -6.944 12.763 20.555 1.00 97.38 92 VAL A N 1
ATOM 719 C CA . VAL A 1 92 ? -8.183 12.036 20.224 1.00 97.38 92 VAL A CA 1
ATOM 720 C C . VAL A 1 92 ? -8.500 11.000 21.299 1.00 97.38 92 VAL A C 1
ATOM 722 O O . VAL A 1 92 ? -9.638 10.928 21.757 1.00 97.38 92 VAL A O 1
ATOM 725 N N . LEU A 1 93 ? -7.492 10.244 21.738 1.00 97.06 93 LEU A N 1
ATOM 726 C CA . LEU A 1 93 ? -7.652 9.250 22.799 1.00 97.06 93 LEU A CA 1
ATOM 727 C C . LEU A 1 93 ? -8.040 9.901 24.137 1.00 97.06 93 LEU A C 1
ATOM 729 O O . LEU A 1 93 ? -8.954 9.424 24.801 1.00 97.06 93 LEU A O 1
ATOM 733 N N . GLY A 1 94 ? -7.416 11.027 24.498 1.00 96.75 94 GLY A N 1
ATOM 734 C CA . GLY A 1 94 ? -7.742 11.789 25.709 1.00 96.75 94 GLY A CA 1
ATOM 735 C C . GLY A 1 94 ? -9.146 12.407 25.706 1.00 96.75 94 GLY A C 1
ATOM 736 O O . GLY A 1 94 ? -9.699 12.667 26.767 1.00 96.75 94 GLY A O 1
ATOM 737 N N . MET A 1 95 ? -9.750 12.596 24.529 1.00 96.75 95 MET A N 1
ATOM 738 C CA . MET A 1 95 ? -11.151 13.012 24.371 1.00 96.75 95 MET A CA 1
ATOM 739 C C . MET A 1 95 ? -12.140 11.829 24.378 1.00 96.75 95 MET A C 1
ATOM 741 O O . MET A 1 95 ? -13.311 12.018 24.059 1.00 96.75 95 MET A O 1
ATOM 745 N N . GLY A 1 96 ? -11.689 10.608 24.692 1.00 97.06 96 GLY A N 1
ATOM 746 C CA . GLY A 1 96 ? -12.531 9.407 24.679 1.00 97.06 96 GLY A CA 1
ATOM 747 C C . GLY A 1 96 ? -12.793 8.836 23.278 1.00 97.06 96 GLY A C 1
ATOM 748 O O . GLY A 1 96 ? -13.708 8.038 23.106 1.00 97.06 96 GLY A O 1
ATOM 749 N N . GLY A 1 97 ? -12.032 9.255 22.260 1.00 96.94 97 GLY A N 1
ATOM 750 C CA . GLY A 1 97 ? -12.195 8.809 20.874 1.00 96.94 97 GLY A CA 1
ATOM 751 C C . GLY A 1 97 ? -11.423 7.534 20.522 1.00 96.94 97 GLY A C 1
ATOM 752 O O . GLY A 1 97 ? -10.660 6.993 21.321 1.00 96.94 97 GLY A O 1
ATOM 753 N N . VAL A 1 98 ? -11.590 7.077 19.277 1.00 98.12 98 VAL A N 1
ATOM 754 C CA . VAL A 1 98 ? -10.858 5.935 18.706 1.00 98.12 98 VAL A CA 1
ATOM 755 C C . VAL A 1 98 ? -9.876 6.429 17.655 1.00 98.12 98 VAL A C 1
ATOM 757 O O . VAL A 1 98 ? -10.238 7.227 16.787 1.00 98.12 98 VAL A O 1
ATOM 760 N N . VAL A 1 99 ? -8.645 5.926 17.702 1.00 98.12 99 VAL A N 1
ATOM 761 C CA . VAL A 1 99 ? -7.631 6.192 16.675 1.00 98.12 99 VAL A CA 1
ATOM 762 C C . VAL A 1 99 ? -7.342 4.916 15.902 1.00 98.12 99 VAL A C 1
ATOM 764 O O . VAL A 1 99 ? -7.164 3.864 16.503 1.00 98.12 99 VAL A O 1
ATOM 767 N N . GLY A 1 100 ? -7.267 5.015 14.578 1.00 97.44 100 GLY A N 1
ATOM 768 C CA . GLY A 1 100 ? -6.840 3.931 13.697 1.00 97.44 100 GLY A CA 1
ATOM 769 C C . GLY A 1 100 ? -5.455 4.208 13.118 1.00 97.44 100 GLY A C 1
ATOM 770 O O . GLY A 1 100 ? -5.179 5.315 12.646 1.00 97.44 100 GLY A O 1
ATOM 771 N N . LEU A 1 101 ? -4.576 3.211 13.136 1.00 95.25 101 LEU A N 1
ATOM 772 C CA . LEU A 1 101 ? -3.207 3.308 12.642 1.00 95.25 101 LEU A CA 1
ATOM 773 C C . LEU A 1 101 ? -2.839 2.063 11.830 1.00 95.25 101 LEU A C 1
ATOM 775 O O . LEU A 1 101 ? -3.111 0.940 12.238 1.00 95.25 101 LEU A O 1
ATOM 779 N N . PHE A 1 102 ? -2.150 2.277 10.711 1.00 95.31 102 PHE A N 1
ATOM 780 C CA . PHE A 1 102 ? -1.484 1.231 9.935 1.00 95.31 102 PHE A CA 1
ATOM 781 C C . PHE A 1 102 ? 0.029 1.348 10.151 1.00 95.31 102 PHE A C 1
ATOM 783 O O . PHE A 1 102 ? 0.665 2.196 9.510 1.00 95.31 102 PHE A O 1
ATOM 790 N N . PRO A 1 103 ? 0.623 0.572 11.075 1.00 92.06 103 PRO A N 1
ATOM 791 C CA . PRO A 1 103 ? 2.021 0.741 11.459 1.00 92.06 103 PRO A CA 1
ATOM 792 C C . PRO A 1 103 ? 3.027 0.514 10.334 1.00 92.06 103 PRO A C 1
ATOM 794 O O . PRO A 1 103 ? 4.088 1.127 10.345 1.00 92.06 103 PRO A O 1
ATOM 797 N N . GLU A 1 104 ? 2.672 -0.304 9.344 1.00 89.69 104 GLU A N 1
ATOM 798 C CA . GLU A 1 104 ? 3.462 -0.561 8.132 1.00 89.69 104 GLU A CA 1
ATOM 799 C C . GLU A 1 104 ? 3.725 0.714 7.312 1.00 89.69 104 GLU A C 1
ATOM 801 O O . GLU A 1 104 ? 4.747 0.874 6.647 1.00 89.69 104 GLU A O 1
ATOM 806 N N . GLY A 1 105 ? 2.779 1.661 7.332 1.00 86.56 105 GLY A N 1
ATOM 807 C CA . GLY A 1 105 ? 2.889 2.937 6.625 1.00 86.56 105 GLY A CA 1
ATOM 808 C C . GLY A 1 105 ? 2.859 2.848 5.092 1.00 86.56 105 GLY A C 1
ATOM 809 O O . GLY A 1 105 ? 2.889 3.889 4.428 1.00 86.56 105 GLY A O 1
ATOM 810 N N . ALA A 1 106 ? 2.775 1.662 4.492 1.00 88.88 106 ALA A N 1
ATOM 811 C CA . ALA A 1 106 ? 2.649 1.462 3.052 1.00 88.88 106 ALA A CA 1
ATOM 812 C C . ALA A 1 106 ? 1.834 0.204 2.734 1.00 88.88 106 ALA A C 1
ATOM 814 O O . ALA A 1 106 ? 1.789 -0.719 3.531 1.00 88.88 106 ALA A O 1
ATOM 815 N N . ILE A 1 107 ? 1.205 0.202 1.559 1.00 93.44 107 ILE A N 1
ATOM 816 C CA . ILE A 1 107 ? 0.526 -0.971 1.002 1.00 93.44 107 ILE A CA 1
ATOM 817 C C . ILE A 1 107 ? 1.577 -1.787 0.240 1.00 93.44 107 ILE A C 1
ATOM 819 O O . ILE A 1 107 ? 2.351 -1.181 -0.516 1.00 93.44 107 ILE A O 1
ATOM 823 N N . PRO A 1 108 ? 1.611 -3.119 0.386 1.00 93.88 108 PRO A N 1
ATOM 824 C CA . PRO A 1 108 ? 2.569 -3.953 -0.311 1.00 93.88 108 PRO A CA 1
ATOM 825 C C . PRO A 1 108 ? 2.263 -4.076 -1.804 1.00 93.88 108 PRO A C 1
ATOM 827 O O . PRO A 1 108 ? 1.114 -4.039 -2.257 1.00 93.88 108 PRO A O 1
ATOM 830 N N . TRP A 1 109 ? 3.322 -4.248 -2.589 1.00 93.94 109 TRP A N 1
ATOM 831 C CA . TRP A 1 109 ? 3.223 -4.452 -4.036 1.00 93.94 109 TRP A CA 1
ATOM 832 C C . TRP A 1 109 ? 2.978 -5.907 -4.418 1.00 93.94 109 TRP A C 1
ATOM 834 O O . TRP A 1 109 ? 2.546 -6.162 -5.537 1.00 93.94 109 TRP A O 1
ATOM 844 N N . ASP A 1 110 ? 3.229 -6.828 -3.499 1.00 93.50 110 ASP A N 1
ATOM 845 C CA . ASP A 1 110 ? 3.245 -8.274 -3.696 1.00 93.50 110 ASP A CA 1
ATOM 846 C C . ASP A 1 110 ? 2.214 -9.008 -2.832 1.00 93.50 110 ASP A C 1
ATOM 848 O O . ASP A 1 110 ? 2.061 -10.203 -3.009 1.00 93.50 110 ASP A O 1
ATOM 852 N N . GLY A 1 111 ? 1.488 -8.329 -1.940 1.00 94.94 111 GLY A N 1
ATOM 853 C CA . GLY A 1 111 ? 0.469 -8.952 -1.086 1.00 94.94 111 GLY A CA 1
ATOM 854 C C . GLY A 1 111 ? 1.007 -9.519 0.227 1.00 94.94 111 GLY A C 1
ATOM 855 O O . GLY A 1 111 ? 0.270 -10.204 0.936 1.00 94.94 111 GLY A O 1
ATOM 856 N N . VAL A 1 112 ? 2.261 -9.215 0.573 1.00 94.81 112 VAL A N 1
ATOM 857 C CA . VAL A 1 112 ? 2.850 -9.557 1.870 1.00 94.81 112 VAL A CA 1
ATOM 858 C C . VAL A 1 112 ? 3.021 -8.289 2.697 1.00 94.81 112 VAL A C 1
ATOM 860 O O . 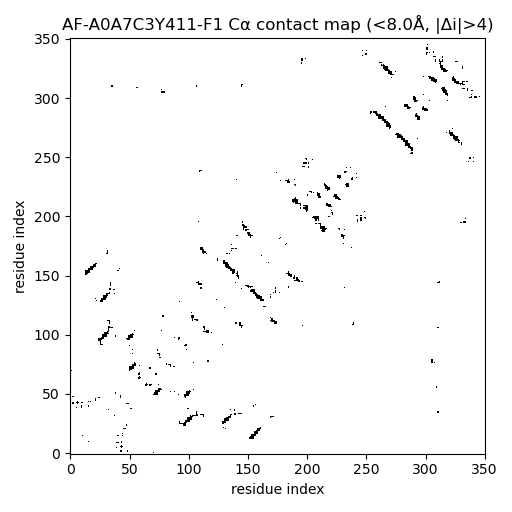VAL A 1 112 ? 3.651 -7.327 2.256 1.00 94.81 112 VAL A O 1
ATOM 863 N N . SER A 1 113 ? 2.447 -8.269 3.901 1.00 93.19 113 SER A N 1
ATOM 864 C CA . SER A 1 113 ? 2.571 -7.141 4.827 1.00 93.19 113 SER A CA 1
ATOM 865 C C . SER A 1 113 ? 4.027 -6.726 5.016 1.00 93.19 113 SER A C 1
ATOM 867 O O . SER A 1 113 ? 4.927 -7.553 5.161 1.00 93.19 113 S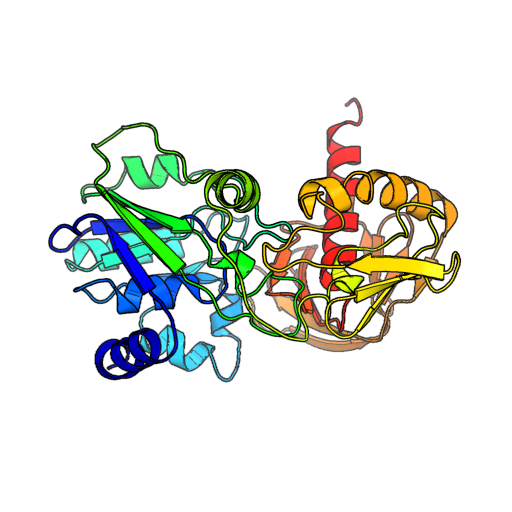ER A O 1
ATOM 869 N N . GLN A 1 114 ? 4.236 -5.418 5.022 1.00 90.12 114 GLN A N 1
ATOM 870 C CA . GLN A 1 114 ? 5.508 -4.778 5.287 1.00 90.12 114 GLN A CA 1
ATOM 871 C C . GLN A 1 114 ? 5.841 -4.827 6.784 1.00 90.12 114 GLN A C 1
ATOM 873 O O . GLN A 1 114 ? 5.020 -5.165 7.639 1.00 90.12 114 GLN A O 1
ATOM 878 N N . GLU A 1 115 ? 7.071 -4.449 7.107 1.00 89.56 115 GLU A N 1
ATOM 879 C CA . GLU A 1 115 ? 7.506 -4.317 8.490 1.00 89.56 115 GLU A CA 1
ATOM 880 C C . GLU A 1 115 ? 6.826 -3.139 9.192 1.00 89.56 115 GLU A C 1
ATOM 882 O O . GLU A 1 115 ? 6.534 -2.094 8.603 1.00 89.56 115 GLU A O 1
ATOM 887 N N . VAL A 1 116 ? 6.609 -3.304 10.493 1.00 90.00 116 VAL A N 1
ATOM 888 C CA . VAL A 1 116 ? 6.102 -2.248 11.365 1.00 90.00 116 VAL A CA 1
ATOM 889 C C . VAL A 1 116 ? 7.127 -1.117 11.445 1.00 90.00 116 VAL A C 1
ATOM 891 O O . VAL A 1 116 ? 8.308 -1.347 11.693 1.00 90.00 116 VAL A O 1
ATOM 894 N N . ALA A 1 117 ? 6.679 0.129 11.266 1.00 86.12 117 ALA A N 1
ATOM 895 C CA . ALA A 1 117 ? 7.571 1.277 11.341 1.00 86.12 117 ALA A CA 1
ATOM 896 C C . ALA A 1 117 ? 8.238 1.391 12.731 1.00 86.12 117 ALA A C 1
ATOM 898 O O . ALA A 1 117 ? 7.541 1.253 13.750 1.00 86.12 117 ALA A O 1
ATOM 899 N N . PRO A 1 118 ? 9.542 1.739 12.791 1.00 83.50 118 PRO A N 1
ATOM 900 C CA . PRO A 1 118 ? 10.254 1.957 14.048 1.00 83.50 118 PRO A CA 1
ATOM 901 C C . PRO A 1 118 ? 9.542 2.955 14.970 1.00 83.50 118 PRO A C 1
ATOM 903 O O . PRO A 1 118 ? 8.943 3.930 14.507 1.00 83.50 118 PRO A O 1
ATOM 906 N N . GLY A 1 119 ? 9.612 2.708 16.280 1.00 85.12 119 GLY A N 1
ATOM 907 C CA . GLY A 1 119 ? 8.954 3.524 17.307 1.00 85.12 119 GLY A CA 1
ATOM 908 C C . GLY A 1 119 ? 7.458 3.243 17.486 1.00 85.12 119 GLY A C 1
ATOM 909 O O . GLY A 1 119 ? 6.822 3.868 18.332 1.00 85.12 119 GLY A O 1
ATOM 910 N N . THR A 1 120 ? 6.869 2.310 16.724 1.00 88.00 120 THR A N 1
ATOM 911 C CA . THR A 1 120 ? 5.471 1.916 16.957 1.00 88.00 120 THR A CA 1
ATOM 912 C C . THR A 1 120 ? 5.306 1.228 18.307 1.00 88.00 120 THR A C 1
ATOM 914 O O . THR A 1 120 ? 4.406 1.599 19.048 1.00 88.00 120 THR A O 1
ATOM 917 N N . GLU A 1 121 ? 6.172 0.278 18.659 1.00 86.81 121 GLU A N 1
ATOM 918 C CA . GLU A 1 121 ? 6.106 -0.404 19.961 1.00 86.81 121 GLU A CA 1
ATOM 919 C C . GLU A 1 121 ? 6.235 0.578 21.129 1.00 86.81 121 GLU A C 1
ATOM 921 O O . GLU A 1 121 ? 5.432 0.542 22.057 1.00 86.81 121 GLU A O 1
ATOM 926 N N . GLU A 1 122 ? 7.175 1.522 21.033 1.00 88.06 122 GLU A N 1
ATOM 927 C CA . GLU A 1 122 ? 7.348 2.586 22.024 1.00 88.06 122 GLU A CA 1
ATOM 928 C C . GLU A 1 122 ? 6.071 3.423 22.172 1.00 88.06 122 GLU A C 1
ATOM 930 O O . GLU A 1 122 ? 5.582 3.614 23.286 1.00 88.06 122 GLU A O 1
ATOM 935 N N . LEU A 1 123 ? 5.457 3.839 21.056 1.00 88.12 123 LEU A N 1
ATOM 936 C CA . LEU A 1 123 ? 4.158 4.509 21.089 1.00 88.12 123 LEU A CA 1
ATOM 937 C C . LEU A 1 123 ? 3.113 3.649 21.813 1.00 88.12 123 LEU A C 1
ATOM 939 O O . LEU A 1 123 ? 2.454 4.159 22.713 1.00 88.12 123 LEU A O 1
ATOM 943 N N . LEU A 1 124 ? 2.972 2.366 21.468 1.00 90.12 124 LEU A N 1
ATOM 944 C CA . LEU A 1 124 ? 1.987 1.478 22.097 1.00 90.12 124 LEU A CA 1
ATOM 945 C C . LEU A 1 124 ? 2.208 1.340 23.608 1.00 90.12 124 LEU A C 1
ATOM 947 O O . LEU A 1 124 ? 1.240 1.358 24.362 1.00 90.12 124 LEU A O 1
ATOM 951 N N . HIS A 1 125 ? 3.461 1.262 24.058 1.00 87.19 125 HIS A N 1
ATOM 952 C CA . HIS A 1 125 ? 3.804 1.146 25.477 1.00 87.19 125 HIS A CA 1
ATOM 953 C C . HIS A 1 125 ? 3.518 2.426 26.273 1.00 87.19 125 HIS A C 1
ATOM 955 O O . HIS A 1 125 ? 3.215 2.348 27.463 1.00 87.19 125 HIS A O 1
ATOM 961 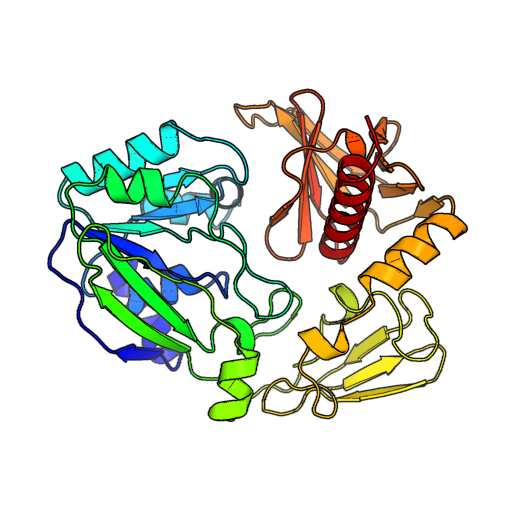N N . THR A 1 126 ? 3.584 3.599 25.634 1.00 87.75 126 THR A N 1
ATOM 962 C CA . THR A 1 126 ? 3.250 4.882 26.285 1.00 87.75 126 THR A CA 1
ATOM 963 C C . THR A 1 126 ? 1.746 5.123 26.433 1.00 87.75 126 THR A C 1
ATOM 965 O O . THR A 1 126 ? 1.332 5.985 27.210 1.00 87.75 126 THR A O 1
ATOM 968 N N . LEU A 1 127 ? 0.910 4.386 25.697 1.00 89.44 127 LEU A N 1
ATOM 969 C CA . LEU A 1 127 ? -0.534 4.585 25.701 1.00 89.44 127 LEU A CA 1
ATOM 970 C C . LEU A 1 127 ? -1.194 3.894 26.897 1.00 89.44 127 LEU A C 1
ATOM 972 O O . LEU A 1 127 ? -0.985 2.716 27.172 1.00 89.44 127 LEU A O 1
ATOM 976 N N . GLN A 1 128 ? -2.068 4.631 27.582 1.00 90.19 128 GLN A N 1
ATOM 977 C CA . GLN A 1 128 ? -2.845 4.118 28.716 1.00 90.19 128 GLN A CA 1
ATOM 978 C C . GLN A 1 128 ? -4.230 3.584 28.314 1.00 90.19 128 GLN A C 1
ATOM 980 O O . GLN A 1 128 ? -5.029 3.243 29.182 1.00 90.19 128 GLN A O 1
ATOM 985 N N . VAL A 1 129 ? -4.509 3.479 27.013 1.00 94.50 129 VAL A N 1
ATOM 986 C CA . VAL A 1 129 ? -5.770 2.957 26.464 1.00 94.50 129 VAL A CA 1
ATOM 987 C C . VAL A 1 129 ? -5.597 1.520 25.954 1.00 94.50 129 VAL A C 1
ATOM 989 O O . VAL A 1 129 ? -4.475 1.135 25.619 1.00 94.50 129 VAL A O 1
ATOM 992 N N . PRO A 1 130 ? -6.677 0.724 25.849 1.00 95.06 130 PRO A N 1
ATOM 993 C CA . PRO A 1 130 ? -6.642 -0.560 25.158 1.00 95.06 130 PRO A CA 1
ATOM 994 C C . PRO A 1 130 ? -6.112 -0.431 23.725 1.00 95.06 130 PRO A C 1
ATOM 996 O O . PRO A 1 130 ? -6.402 0.545 23.025 1.00 95.06 130 PRO A O 1
ATOM 999 N N . VAL A 1 131 ? -5.367 -1.442 23.279 1.00 95.25 131 VAL A N 1
ATOM 1000 C CA . VAL A 1 131 ? -4.929 -1.580 21.887 1.00 95.25 131 VAL A CA 1
ATOM 1001 C C . VAL A 1 131 ? -5.652 -2.774 21.279 1.00 95.25 131 VAL A C 1
ATOM 1003 O O . VAL A 1 131 ? -5.698 -3.841 21.883 1.00 95.25 131 VAL A O 1
ATOM 1006 N N . VAL A 1 132 ? -6.218 -2.610 20.088 1.00 96.31 132 VAL A N 1
ATOM 1007 C CA . VAL A 1 132 ? -6.889 -3.677 19.341 1.00 96.31 132 VAL A CA 1
ATOM 1008 C C . VAL A 1 132 ? -6.157 -3.906 18.033 1.00 96.31 132 VAL A C 1
ATOM 1010 O O . VAL A 1 132 ? -5.936 -2.970 17.266 1.00 96.31 132 VAL A O 1
ATOM 1013 N N . LEU A 1 133 ? -5.815 -5.157 17.759 1.00 96.25 133 LEU A N 1
ATOM 1014 C CA . LEU A 1 133 ? -5.284 -5.586 16.478 1.00 96.25 133 LEU A CA 1
ATOM 1015 C C . LEU A 1 133 ? -6.437 -5.933 15.533 1.00 96.25 133 LEU A C 1
ATOM 1017 O O . LEU A 1 133 ? -7.298 -6.736 15.881 1.00 96.25 133 LEU A O 1
ATOM 1021 N N . ALA A 1 134 ? -6.447 -5.350 14.340 1.00 97.25 134 ALA A N 1
ATOM 1022 C CA . ALA A 1 134 ? -7.347 -5.708 13.255 1.00 97.25 134 ALA A CA 1
ATOM 1023 C C . ALA A 1 134 ? -6.543 -6.396 12.148 1.00 97.25 134 ALA A C 1
ATOM 1025 O O . ALA A 1 134 ? -5.757 -5.756 11.448 1.00 97.25 134 ALA A O 1
ATOM 1026 N N . ARG A 1 135 ? -6.723 -7.710 11.997 1.00 97.31 135 ARG A N 1
ATOM 1027 C CA . ARG A 1 135 ? -6.088 -8.484 10.928 1.00 97.31 135 ARG A CA 1
ATOM 1028 C C . ARG A 1 135 ? -6.998 -8.534 9.711 1.00 97.31 135 ARG A C 1
ATOM 1030 O O . ARG A 1 135 ? -8.044 -9.171 9.766 1.00 97.31 135 ARG A O 1
ATOM 1037 N N . ILE A 1 136 ? -6.579 -7.884 8.635 1.00 98.00 136 ILE A N 1
ATOM 1038 C CA . ILE A 1 136 ? -7.254 -7.823 7.338 1.00 98.00 136 ILE A CA 1
ATOM 1039 C C . ILE A 1 136 ? -6.714 -8.935 6.436 1.00 98.00 136 ILE A C 1
ATOM 1041 O O . ILE A 1 136 ? -5.501 -9.140 6.380 1.00 98.00 136 ILE A O 1
ATOM 1045 N N . GLN A 1 137 ? -7.609 -9.622 5.725 1.00 98.06 137 GLN A N 1
ATOM 1046 C CA . GLN A 1 137 ? -7.304 -10.672 4.746 1.00 98.06 137 GLN A CA 1
ATOM 1047 C C . GLN A 1 137 ? -8.183 -10.495 3.496 1.00 98.06 137 GLN A C 1
ATOM 1049 O O . GLN A 1 137 ? -9.324 -10.034 3.601 1.00 98.06 137 GLN A O 1
ATOM 1054 N N . GLY A 1 138 ? -7.670 -10.833 2.311 1.00 97.62 138 GLY A N 1
ATOM 1055 C CA . GLY A 1 138 ? -8.378 -10.740 1.029 1.00 97.62 138 GLY A CA 1
ATOM 1056 C C . GLY A 1 138 ? -8.463 -9.334 0.418 1.00 97.62 138 GLY A C 1
ATOM 1057 O O . GLY A 1 138 ? -8.799 -9.180 -0.762 1.00 97.62 138 GLY A O 1
ATOM 1058 N N . ALA A 1 139 ? -8.138 -8.283 1.175 1.00 97.62 139 ALA A N 1
ATOM 1059 C CA . ALA A 1 139 ? -8.220 -6.903 0.701 1.00 97.62 139 ALA A CA 1
ATOM 1060 C C . ALA A 1 139 ? -7.242 -6.614 -0.446 1.00 97.62 139 ALA A C 1
ATOM 1062 O O . ALA A 1 139 ? -7.607 -5.909 -1.398 1.00 97.62 139 ALA A O 1
ATOM 1063 N N . TRP A 1 140 ? -6.030 -7.175 -0.397 1.00 97.56 140 TRP A N 1
ATOM 1064 C CA . TRP A 1 140 ? -5.055 -7.006 -1.469 1.00 97.56 140 TRP A CA 1
ATOM 1065 C C . TRP A 1 140 ? -5.443 -7.841 -2.684 1.00 97.56 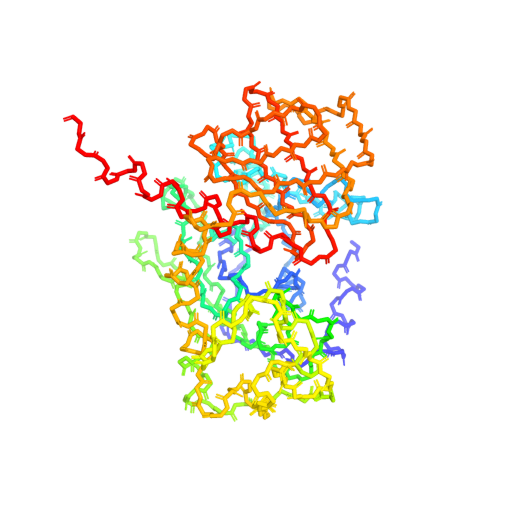140 TRP A C 1
ATOM 1067 O O . TRP A 1 140 ? -5.401 -7.337 -3.804 1.00 97.56 140 TRP A O 1
ATOM 1077 N N . MET A 1 141 ? -5.914 -9.078 -2.481 1.00 97.31 141 MET A N 1
ATOM 1078 C CA . MET A 1 141 ? -6.382 -9.949 -3.571 1.00 97.31 141 MET A CA 1
ATOM 1079 C C . MET A 1 141 ? -7.466 -9.289 -4.412 1.00 97.31 141 MET A C 1
ATOM 1081 O O . MET A 1 141 ? -7.537 -9.481 -5.629 1.00 97.31 141 MET A O 1
ATOM 1085 N N . ARG A 1 142 ? -8.269 -8.445 -3.768 1.00 96.44 142 ARG A N 1
ATOM 1086 C CA . ARG A 1 142 ? -9.325 -7.689 -4.406 1.00 96.44 142 ARG A CA 1
ATOM 1087 C C . ARG A 1 142 ? -8.835 -6.549 -5.290 1.00 96.44 142 ARG A C 1
ATOM 1089 O O . ARG A 1 142 ? -9.408 -6.303 -6.350 1.00 96.44 142 ARG A O 1
ATOM 1096 N N . LYS A 1 143 ? -7.808 -5.820 -4.869 1.00 96.06 143 LYS A N 1
ATOM 1097 C CA . LYS A 1 143 ? -7.200 -4.771 -5.689 1.00 96.06 143 LYS A CA 1
ATOM 1098 C C . LYS A 1 143 ? -5.721 -4.635 -5.344 1.00 96.06 143 LYS A C 1
ATOM 1100 O O . LYS A 1 143 ? -5.368 -3.741 -4.570 1.00 96.06 143 LYS A O 1
ATOM 1105 N N . PRO A 1 144 ? -4.866 -5.470 -5.958 1.00 96.00 144 PRO A N 1
ATOM 1106 C CA . PRO A 1 144 ? -3.429 -5.351 -5.798 1.00 96.00 144 PRO A CA 1
ATOM 1107 C C . PRO A 1 144 ? -2.966 -3.935 -6.128 1.00 96.00 144 PRO A C 1
ATOM 1109 O O . PRO A 1 144 ? -3.530 -3.287 -7.016 1.00 96.00 144 PRO A O 1
ATOM 1112 N N . LEU A 1 145 ? -1.917 -3.449 -5.463 1.00 94.75 145 LEU A N 1
ATOM 1113 C CA . LEU A 1 145 ? -1.462 -2.067 -5.644 1.00 94.75 145 LEU A CA 1
ATOM 1114 C C . LEU A 1 145 ? -1.131 -1.740 -7.111 1.00 94.75 145 LEU A C 1
ATOM 1116 O O . LEU A 1 145 ? -1.395 -0.631 -7.574 1.00 94.75 145 LEU A O 1
ATOM 1120 N N . TRP A 1 146 ? -0.60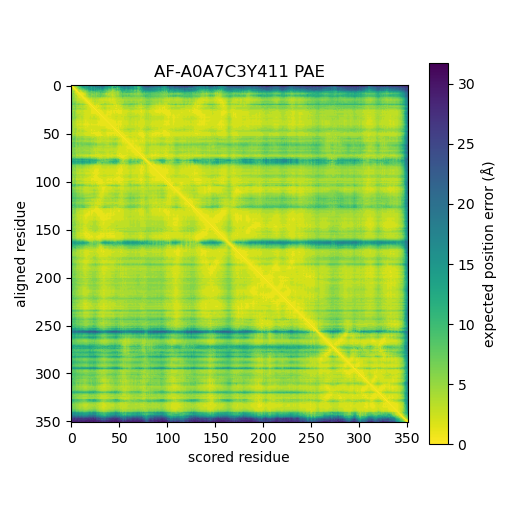6 -2.708 -7.862 1.00 95.38 146 TRP A N 1
ATOM 1121 C CA . TRP A 1 146 ? -0.284 -2.574 -9.284 1.00 95.38 146 TRP A CA 1
ATOM 1122 C C . TRP A 1 146 ? -1.509 -2.619 -10.216 1.00 95.38 146 TRP A C 1
ATOM 1124 O O . TRP A 1 146 ? -1.432 -2.108 -11.339 1.00 95.38 146 TRP A O 1
ATOM 1134 N N . ALA A 1 147 ? -2.636 -3.187 -9.771 1.00 96.25 147 ALA A N 1
ATOM 1135 C CA . ALA A 1 147 ? -3.775 -3.537 -10.618 1.00 96.25 147 ALA A CA 1
ATOM 1136 C C . ALA A 1 147 ? -4.568 -2.314 -11.081 1.00 96.25 147 ALA A C 1
ATOM 1138 O O . ALA A 1 147 ? -4.793 -1.358 -10.328 1.00 96.25 147 ALA A O 1
ATOM 1139 N N . ASP A 1 148 ? -5.018 -2.333 -12.336 1.00 96.19 148 ASP A N 1
ATOM 1140 C CA . ASP A 1 148 ? -5.863 -1.279 -12.903 1.00 96.19 148 ASP A CA 1
ATOM 1141 C C . ASP A 1 148 ? -7.338 -1.415 -12.531 1.00 96.19 148 ASP A C 1
ATOM 1143 O O . ASP A 1 148 ? -7.994 -0.398 -12.293 1.00 96.19 148 ASP A O 1
ATOM 1147 N N . HIS A 1 149 ? -7.811 -2.645 -12.342 1.00 96.00 149 HIS A N 1
ATOM 1148 C CA . HIS A 1 149 ? -9.204 -2.943 -12.019 1.00 96.00 149 HIS A CA 1
ATOM 1149 C C . HIS A 1 149 ? -9.325 -3.648 -10.674 1.00 96.00 149 HIS A C 1
ATOM 1151 O O . HIS A 1 149 ? -8.418 -4.356 -10.237 1.00 96.00 149 HIS A O 1
ATOM 1157 N N . SER A 1 150 ? -10.462 -3.438 -10.019 1.00 95.62 150 SER A N 1
ATOM 1158 C CA . SER A 1 150 ? -10.837 -4.211 -8.839 1.00 95.62 150 SER A CA 1
ATOM 1159 C C . SER A 1 150 ? -11.367 -5.585 -9.253 1.00 95.62 150 SER A C 1
ATOM 1161 O O . SER A 1 150 ? -11.873 -5.765 -10.361 1.00 95.62 150 SER A O 1
ATOM 1163 N N . ARG A 1 151 ? -11.280 -6.531 -8.329 1.00 96.00 151 ARG A N 1
ATOM 1164 C CA . ARG A 1 151 ? -11.878 -7.861 -8.383 1.00 96.00 151 ARG A CA 1
ATOM 1165 C C . ARG A 1 151 ? -13.024 -7.936 -7.372 1.00 96.00 151 ARG A C 1
ATOM 1167 O O . ARG A 1 151 ? -13.140 -7.097 -6.471 1.00 96.00 151 ARG A O 1
ATOM 1174 N N . GLU A 1 152 ? -13.871 -8.936 -7.513 1.00 96.00 152 GLU A N 1
ATOM 1175 C CA . GLU A 1 152 ? -14.915 -9.260 -6.544 1.00 96.00 152 GLU A CA 1
ATOM 1176 C C . GLU A 1 152 ? -14.462 -10.428 -5.683 1.00 96.00 152 GLU A C 1
ATOM 1178 O O . GLU A 1 152 ? -13.939 -11.409 -6.195 1.00 96.00 152 GLU A O 1
ATOM 1183 N N . GLY A 1 153 ? -14.631 -10.312 -4.375 1.00 95.56 153 GLY A N 1
ATOM 1184 C CA . GLY A 1 153 ? -14.221 -11.325 -3.413 1.00 95.56 153 GLY A CA 1
ATOM 1185 C C . GLY A 1 153 ? -14.364 -10.794 -1.990 1.00 95.56 153 GLY A C 1
ATOM 1186 O O . GLY A 1 153 ? -14.562 -9.581 -1.814 1.00 95.56 153 GLY A O 1
ATOM 1187 N N . PRO A 1 154 ? -14.312 -11.684 -0.990 1.00 96.88 154 PRO A N 1
ATOM 1188 C CA . PRO A 1 154 ? -14.515 -11.305 0.395 1.00 96.88 154 PRO A CA 1
ATOM 1189 C C . PRO A 1 154 ? -13.303 -10.569 0.966 1.00 96.88 154 PRO A C 1
ATOM 1191 O O . PRO A 1 154 ? -12.162 -10.786 0.556 1.00 96.88 154 PRO A O 1
ATOM 1194 N N . VAL A 1 155 ? -13.576 -9.707 1.942 1.00 97.69 155 VAL A N 1
ATOM 1195 C CA . VAL A 1 155 ? -12.578 -9.128 2.841 1.00 97.69 155 VAL A CA 1
ATOM 1196 C C . VAL A 1 155 ? -12.963 -9.519 4.258 1.00 97.69 155 VAL A C 1
ATOM 1198 O O . VAL A 1 155 ? -14.058 -9.189 4.719 1.00 97.69 155 VAL A O 1
ATOM 1201 N N . SER A 1 156 ? -12.061 -10.211 4.941 1.00 97.12 156 SER A N 1
ATOM 1202 C CA . SER A 1 156 ? -12.274 -10.682 6.310 1.00 97.12 156 SER A CA 1
ATOM 1203 C C . SER A 1 156 ? -11.403 -9.874 7.265 1.00 97.12 156 SER A C 1
ATOM 1205 O O . SER A 1 156 ? -10.218 -9.663 7.000 1.00 97.12 156 SER A O 1
ATOM 1207 N N . ILE A 1 157 ? -11.990 -9.406 8.368 1.00 97.88 157 ILE A N 1
ATOM 1208 C CA . ILE A 1 157 ? -11.296 -8.640 9.404 1.00 97.88 157 ILE A CA 1
ATOM 1209 C C . ILE A 1 157 ? -11.517 -9.299 10.762 1.00 97.88 157 ILE A C 1
ATOM 1211 O O . ILE A 1 157 ? -12.647 -9.422 11.224 1.00 97.88 157 ILE A O 1
ATOM 1215 N N . ARG A 1 158 ? -10.431 -9.692 11.428 1.00 97.38 158 ARG A N 1
ATOM 1216 C CA . ARG A 1 158 ? -10.476 -10.195 12.806 1.00 97.38 158 ARG A CA 1
ATOM 1217 C C . ARG A 1 158 ? -9.975 -9.135 13.775 1.00 97.38 158 ARG A C 1
ATOM 1219 O O . ARG A 1 158 ? -8.831 -8.699 13.654 1.00 97.38 158 ARG A O 1
ATOM 1226 N N . PHE A 1 159 ? -10.803 -8.769 14.747 1.00 97.44 159 PHE A N 1
ATOM 1227 C CA . PHE A 1 159 ? -10.448 -7.880 15.848 1.00 97.44 159 PHE A CA 1
ATOM 1228 C C . PHE A 1 159 ? -9.964 -8.694 17.053 1.00 97.44 159 PHE A C 1
ATOM 1230 O O . PHE A 1 159 ? -10.582 -9.679 17.454 1.00 97.44 159 PHE A O 1
ATOM 1237 N N . THR A 1 160 ? -8.828 -8.312 17.627 1.00 95.81 160 THR A N 1
ATOM 1238 C CA . THR A 1 160 ? -8.232 -8.984 18.787 1.00 95.81 160 THR A CA 1
ATOM 1239 C C . THR A 1 160 ? -7.684 -7.940 19.755 1.00 95.81 160 THR A C 1
ATOM 1241 O O . THR A 1 160 ? -6.700 -7.272 19.426 1.00 95.81 160 THR A O 1
ATOM 1244 N N . PRO A 1 161 ? -8.298 -7.763 20.939 1.00 93.25 161 PRO A N 1
ATOM 1245 C CA . PRO A 1 161 ? -7.718 -6.945 21.995 1.00 93.25 161 PRO A CA 1
ATOM 1246 C C . PRO A 1 161 ? -6.331 -7.467 22.375 1.00 93.25 161 PRO A C 1
ATOM 1248 O O . PRO A 1 161 ? -6.142 -8.665 22.580 1.00 93.25 161 PRO A O 1
ATOM 1251 N N . LEU A 1 162 ? -5.358 -6.568 22.464 1.00 90.50 162 LEU A N 1
ATOM 1252 C CA . LEU A 1 162 ? -4.015 -6.883 22.926 1.00 90.50 162 LEU A CA 1
ATOM 1253 C C . LEU A 1 162 ? -3.924 -6.615 24.424 1.00 90.50 162 LEU A C 1
ATOM 1255 O O . LEU A 1 162 ? -4.308 -5.544 24.905 1.00 90.50 162 LEU A O 1
ATOM 1259 N N . SER A 1 163 ? -3.378 -7.577 25.166 1.00 84.19 163 SER A N 1
ATOM 1260 C CA . SER A 1 163 ? -2.948 -7.318 26.533 1.00 84.19 163 SER A CA 1
ATOM 1261 C C . SER A 1 163 ? -1.753 -6.364 26.527 1.00 84.19 163 SER A C 1
ATOM 1263 O O . SER A 1 163 ? -0.952 -6.314 25.589 1.00 84.19 163 SER A O 1
ATOM 1265 N N . ARG A 1 164 ? -1.647 -5.557 27.585 1.00 76.31 164 ARG A N 1
ATOM 1266 C CA . ARG A 1 164 ? -0.569 -4.577 27.722 1.00 76.31 164 ARG A CA 1
ATOM 1267 C C . ARG A 1 164 ? 0.782 -5.309 27.716 1.00 76.31 164 ARG A C 1
ATOM 1269 O O . ARG A 1 164 ? 0.959 -6.245 28.489 1.00 76.31 164 ARG A O 1
ATOM 1276 N N . TYR A 1 165 ? 1.701 -4.871 26.852 1.00 74.19 165 TYR A N 1
ATOM 1277 C CA . TYR A 1 165 ? 3.034 -5.459 26.618 1.00 74.19 165 TYR A CA 1
ATOM 1278 C C . TYR A 1 165 ? 3.070 -6.828 25.925 1.00 74.19 165 TYR A C 1
ATOM 1280 O O . TYR A 1 165 ? 4.151 -7.400 25.793 1.00 74.19 165 TYR A O 1
ATOM 1288 N N . ALA A 1 166 ? 1.938 -7.368 25.462 1.00 78.50 166 ALA A N 1
ATOM 1289 C CA . ALA A 1 166 ? 1.999 -8.582 24.659 1.00 78.50 166 ALA A CA 1
ATOM 1290 C C . ALA A 1 166 ? 2.721 -8.313 23.332 1.00 78.50 166 ALA A C 1
ATOM 1292 O O . ALA A 1 166 ? 2.434 -7.304 22.675 1.00 78.50 166 ALA A O 1
ATOM 1293 N N . PRO A 1 167 ? 3.616 -9.221 22.902 1.00 80.12 167 PRO A N 1
ATOM 1294 C CA . PRO A 1 167 ? 4.154 -9.152 21.558 1.00 80.12 167 PRO A CA 1
ATOM 1295 C C . PRO A 1 167 ? 2.994 -9.265 20.567 1.00 80.12 167 PRO A C 1
ATOM 1297 O O . PRO A 1 167 ? 2.069 -10.060 20.748 1.00 80.12 167 PRO A O 1
ATOM 1300 N N . PHE A 1 168 ? 3.044 -8.473 19.503 1.00 85.38 168 PHE A N 1
ATOM 1301 C CA . PHE A 1 168 ? 2.054 -8.527 18.438 1.00 85.38 168 PHE A CA 1
ATOM 1302 C C . PHE A 1 168 ? 2.747 -8.725 17.097 1.00 85.38 168 PHE A C 1
ATOM 1304 O O . PHE A 1 168 ? 3.891 -8.332 16.892 1.00 85.38 168 PHE A O 1
ATOM 1311 N N . SER A 1 169 ? 2.023 -9.330 16.160 1.00 88.19 169 SER A N 1
ATOM 1312 C CA . SER A 1 169 ? 2.472 -9.440 14.780 1.00 88.19 169 SER A CA 1
ATOM 1313 C C . SER A 1 169 ? 1.345 -9.057 13.838 1.00 88.19 169 SER A C 1
ATOM 1315 O O . SER A 1 169 ? 0.264 -9.661 13.830 1.00 88.19 169 SER A O 1
ATOM 1317 N N . LEU A 1 170 ? 1.630 -8.039 13.032 1.00 89.31 170 LEU A N 1
ATOM 1318 C CA . LEU A 1 170 ? 0.812 -7.633 11.895 1.00 89.31 170 LEU A CA 1
ATOM 1319 C C . LEU A 1 170 ? 1.255 -8.321 10.599 1.00 89.31 170 LEU A C 1
ATOM 1321 O O . LEU A 1 170 ? 0.663 -8.066 9.556 1.00 89.31 170 LEU A O 1
ATOM 1325 N N . ARG A 1 171 ? 2.259 -9.213 10.651 1.00 92.94 171 ARG A N 1
ATOM 1326 C CA . ARG A 1 171 ? 2.692 -9.967 9.474 1.00 92.94 171 ARG A CA 1
ATOM 1327 C C . ARG A 1 171 ? 1.526 -10.805 8.957 1.00 92.94 171 ARG A C 1
ATOM 1329 O O . ARG A 1 171 ? 0.931 -11.597 9.690 1.00 92.94 171 ARG A O 1
ATOM 1336 N N . HIS A 1 172 ? 1.233 -10.633 7.680 1.00 95.50 172 HIS A N 1
ATOM 1337 C CA . HIS A 1 172 ? 0.248 -11.398 6.944 1.00 95.50 172 HIS A CA 1
ATOM 1338 C C . HIS A 1 172 ? 0.738 -11.586 5.509 1.00 95.50 172 HIS A C 1
ATOM 1340 O O . HIS A 1 172 ? 1.229 -10.642 4.892 1.00 95.50 172 HIS A O 1
ATOM 1346 N N . SER A 1 173 ? 0.593 -12.800 4.988 1.00 96.81 173 SER A N 1
ATOM 1347 C CA . SER A 1 173 ? 0.785 -13.103 3.576 1.00 96.81 173 SER A CA 1
ATOM 1348 C C . SER A 1 173 ? -0.553 -13.522 2.985 1.00 96.81 173 SER A C 1
ATOM 1350 O O . SER A 1 173 ? -1.136 -14.531 3.390 1.00 96.81 173 SER A O 1
ATOM 1352 N N . GLU A 1 174 ? -1.023 -12.762 1.997 1.00 97.38 174 GLU A N 1
ATOM 1353 C CA . GLU A 1 174 ? -2.210 -13.124 1.217 1.00 97.38 174 GLU A CA 1
ATOM 1354 C C . GLU A 1 174 ? -1.993 -14.453 0.472 1.00 97.38 174 GLU A C 1
ATOM 1356 O O . GLU A 1 174 ? -2.945 -15.167 0.165 1.00 97.38 174 GLU A O 1
ATOM 1361 N N . TRP A 1 175 ? -0.735 -14.829 0.227 1.00 97.00 175 TRP A N 1
ATOM 1362 C CA . TRP A 1 175 ? -0.370 -16.078 -0.431 1.00 97.00 175 TRP A CA 1
ATOM 1363 C C . TRP A 1 175 ? -0.460 -17.292 0.478 1.00 97.00 175 TRP A C 1
ATOM 1365 O O . TRP A 1 175 ? -1.026 -18.298 0.061 1.00 97.00 175 TRP A O 1
ATOM 1375 N N . GLU A 1 176 ? 0.065 -17.206 1.705 1.00 96.69 176 GLU A N 1
ATOM 1376 C CA . GLU A 1 176 ? -0.102 -18.264 2.714 1.00 96.69 176 GLU A CA 1
ATOM 1377 C C . GLU A 1 176 ? -1.603 -18.507 2.941 1.00 96.69 176 GLU A C 1
ATOM 1379 O O . GLU A 1 176 ? -2.089 -19.632 2.828 1.00 96.69 176 GLU A O 1
ATOM 1384 N N . TRP A 1 177 ? -2.366 -17.420 3.097 1.00 96.44 177 TRP A N 1
ATOM 1385 C CA . TRP A 1 177 ? -3.819 -17.467 3.236 1.00 96.44 177 TRP A CA 1
ATOM 1386 C C . TRP A 1 177 ? -4.527 -18.090 2.023 1.00 96.44 177 TRP A C 1
ATOM 1388 O O . TRP A 1 177 ? -5.394 -18.947 2.195 1.00 96.44 177 TRP A O 1
ATOM 1398 N N . GLN A 1 178 ? -4.146 -17.734 0.791 1.00 97.06 178 GLN A N 1
ATOM 1399 C CA . GLN A 1 178 ? -4.738 -18.323 -0.416 1.00 97.06 178 GLN A CA 1
ATOM 1400 C C . GLN A 1 178 ? -4.347 -19.783 -0.650 1.00 97.06 178 GLN A C 1
ATOM 1402 O O . GLN A 1 178 ? -5.160 -20.530 -1.198 1.00 97.06 178 GLN A O 1
ATOM 1407 N N . ARG A 1 179 ? -3.144 -20.214 -0.246 1.00 95.94 179 ARG A N 1
ATOM 1408 C CA . ARG A 1 179 ? -2.752 -21.631 -0.312 1.00 95.94 179 ARG A CA 1
ATOM 1409 C C . ARG A 1 179 ? -3.644 -22.489 0.586 1.00 95.94 179 ARG A C 1
ATOM 1411 O O . ARG A 1 179 ? -4.037 -23.573 0.167 1.00 95.94 179 ARG A O 1
ATOM 1418 N N . GLU A 1 180 ? -4.003 -21.983 1.764 1.00 96.50 180 GLU A N 1
ATOM 1419 C CA . GLU A 1 180 ? -4.881 -22.676 2.712 1.00 96.50 180 GLU A CA 1
ATOM 1420 C C . GLU A 1 180 ? -6.361 -22.603 2.320 1.00 96.50 180 GLU A C 1
ATOM 1422 O O . GLU A 1 180 ? -7.065 -23.611 2.326 1.00 96.50 180 GLU A O 1
ATOM 1427 N N . ARG A 1 181 ? -6.860 -21.401 2.006 1.00 96.12 181 ARG A N 1
ATOM 1428 C CA . ARG A 1 181 ? -8.303 -21.141 1.879 1.00 96.12 181 ARG A CA 1
ATOM 1429 C C . ARG A 1 181 ? -8.841 -21.293 0.465 1.00 96.12 181 ARG A C 1
ATOM 1431 O O . ARG A 1 181 ? -10.029 -21.559 0.312 1.00 96.12 181 ARG A O 1
ATOM 1438 N N . ARG A 1 182 ? -7.997 -21.085 -0.553 1.00 96.50 182 ARG A N 1
ATOM 1439 C CA . ARG A 1 182 ? -8.366 -21.084 -1.978 1.00 96.50 182 ARG A CA 1
ATOM 1440 C C . ARG A 1 182 ? -9.663 -20.315 -2.259 1.00 96.50 182 ARG A C 1
ATOM 1442 O O . ARG A 1 182 ? -10.607 -20.854 -2.836 1.00 96.50 182 ARG A O 1
ATOM 1449 N N . ILE A 1 183 ? -9.717 -19.044 -1.867 1.00 97.38 183 ILE A N 1
ATOM 1450 C CA . ILE A 1 183 ? -10.903 -18.208 -2.077 1.00 97.38 183 ILE A CA 1
ATOM 1451 C C . ILE A 1 183 ? -10.840 -17.574 -3.475 1.00 97.38 183 ILE A C 1
ATOM 1453 O O . ILE A 1 183 ? -9.825 -16.965 -3.825 1.00 97.38 183 ILE A O 1
ATOM 1457 N N . PRO A 1 184 ? -11.882 -17.716 -4.314 1.00 97.62 184 PRO A N 1
ATOM 1458 C CA . PRO A 1 184 ? -11.879 -17.132 -5.646 1.00 97.62 184 PRO A CA 1
ATOM 1459 C C . PRO A 1 184 ? -12.124 -15.617 -5.600 1.00 97.62 184 PRO A C 1
ATOM 1461 O O . PRO A 1 184 ? -13.013 -15.131 -4.902 1.00 97.62 184 PRO A O 1
ATOM 1464 N N . PHE A 1 185 ? -11.365 -14.885 -6.413 1.00 97.31 185 PHE A N 1
ATOM 1465 C CA . PHE A 1 185 ? -11.542 -13.467 -6.700 1.00 97.31 185 PHE A CA 1
ATOM 1466 C C . PHE A 1 185 ? -11.916 -13.280 -8.174 1.00 97.31 185 PHE A C 1
ATOM 1468 O O . PHE A 1 185 ? -11.112 -13.489 -9.091 1.00 97.31 185 PHE A O 1
ATOM 1475 N N . TYR A 1 186 ? -13.157 -12.873 -8.415 1.00 96.06 186 TYR A N 1
ATOM 1476 C CA . TYR A 1 186 ? -13.748 -12.791 -9.744 1.00 96.06 186 TYR A CA 1
ATOM 1477 C C . TYR A 1 186 ? -13.394 -11.484 -10.456 1.00 96.06 186 TYR A C 1
ATOM 1479 O O . TYR A 1 186 ? -13.233 -10.424 -9.854 1.00 96.06 186 TYR A O 1
ATOM 1487 N N . GLY A 1 187 ? -13.247 -11.565 -11.777 1.00 95.00 187 GLY A N 1
ATOM 1488 C CA . GLY A 1 187 ? -12.912 -10.426 -12.624 1.00 95.00 187 GLY A CA 1
ATOM 1489 C C . GLY A 1 187 ? -12.317 -10.855 -13.964 1.00 95.00 187 GLY A C 1
ATOM 1490 O O . GLY A 1 187 ? -11.548 -11.821 -14.048 1.00 95.00 187 GLY A O 1
ATOM 1491 N N . GLY A 1 188 ? -12.666 -10.123 -15.024 1.00 96.38 188 GLY A N 1
ATOM 1492 C CA . GLY A 1 188 ? -12.191 -10.375 -16.392 1.00 96.38 188 GLY A CA 1
ATOM 1493 C C . GLY A 1 188 ? -10.864 -9.699 -16.750 1.00 96.38 188 GLY A C 1
ATOM 1494 O O . GLY A 1 188 ? -10.345 -9.932 -17.837 1.00 96.38 188 GLY A O 1
ATOM 1495 N N . LYS A 1 189 ? -10.331 -8.846 -15.863 1.00 98.00 189 LYS A N 1
ATOM 1496 C CA . LYS A 1 189 ? -9.156 -7.990 -16.109 1.00 98.00 189 LYS A CA 1
ATOM 1497 C C . LYS A 1 189 ? -8.093 -8.095 -15.013 1.00 98.00 189 LYS A C 1
ATOM 1499 O O . LYS A 1 189 ? -7.503 -7.097 -14.610 1.00 98.00 189 LYS A O 1
ATOM 1504 N N . LYS A 1 190 ? -7.881 -9.304 -14.484 1.00 97.12 190 LYS A N 1
ATOM 1505 C CA . LYS A 1 190 ? -7.020 -9.541 -13.317 1.00 97.12 190 LYS A CA 1
ATOM 1506 C C . LYS A 1 190 ? -5.556 -9.190 -13.547 1.00 97.12 190 LYS A C 1
ATOM 1508 O O . LYS A 1 190 ? -4.910 -8.824 -12.571 1.00 97.12 190 LYS A O 1
ATOM 1513 N N . ALA A 1 191 ? -5.054 -9.325 -14.775 1.00 97.31 191 ALA A N 1
ATOM 1514 C CA . ALA A 1 191 ? -3.651 -9.104 -15.121 1.00 97.31 191 ALA A CA 1
ATOM 1515 C C . ALA A 1 191 ? -3.345 -7.649 -15.493 1.00 97.31 191 ALA A C 1
ATOM 1517 O O . ALA A 1 191 ? -2.190 -7.234 -15.434 1.00 97.31 191 ALA A O 1
ATOM 1518 N N . GLU A 1 192 ? -4.354 -6.862 -15.874 1.00 97.88 192 GLU A N 1
ATOM 1519 C CA . GLU A 1 192 ? -4.139 -5.493 -16.344 1.00 97.88 192 GLU A CA 1
ATOM 1520 C C . GLU A 1 192 ? -3.494 -4.620 -15.261 1.00 97.88 192 GLU A C 1
ATOM 1522 O O . GLU A 1 192 ? -4.044 -4.402 -14.175 1.00 97.88 192 GLU A O 1
ATOM 1527 N N . GLY A 1 193 ? -2.304 -4.118 -15.586 1.00 95.88 193 GLY A N 1
ATOM 1528 C CA . GLY A 1 193 ? -1.484 -3.294 -14.719 1.00 95.88 193 GLY A CA 1
ATOM 1529 C C . GLY A 1 193 ? -0.285 -3.995 -14.090 1.00 95.88 193 GLY A C 1
ATOM 1530 O O . GLY A 1 193 ? 0.546 -3.313 -13.483 1.00 95.88 193 GLY A O 1
ATOM 1531 N N . PHE A 1 194 ? -0.165 -5.315 -14.251 1.00 96.06 194 PHE A N 1
ATOM 1532 C CA . PHE A 1 194 ? 0.957 -6.103 -13.734 1.00 96.06 194 PHE A CA 1
ATOM 1533 C C . PHE A 1 194 ? 2.304 -5.694 -14.354 1.00 96.06 194 PHE A C 1
ATOM 1535 O O . PHE A 1 194 ? 3.353 -5.883 -13.743 1.00 96.06 194 PHE A O 1
ATOM 1542 N N . GLU A 1 195 ? 2.296 -5.029 -15.517 1.00 94.25 195 GLU A N 1
ATOM 1543 C CA . GLU A 1 195 ? 3.507 -4.493 -16.157 1.00 94.25 195 GLU A CA 1
ATOM 1544 C C . GLU A 1 195 ? 4.225 -3.438 -15.297 1.00 94.25 195 GLU A C 1
ATOM 1546 O O . GLU A 1 195 ? 5.364 -3.076 -15.577 1.00 94.25 195 GLU A O 1
ATOM 1551 N N . ARG A 1 196 ? 3.562 -2.912 -14.255 1.00 94.56 196 ARG A N 1
ATOM 1552 C CA . ARG A 1 196 ? 4.180 -1.991 -13.288 1.00 94.56 196 ARG A CA 1
ATOM 1553 C C . ARG A 1 196 ? 5.189 -2.681 -12.379 1.00 94.56 196 ARG A C 1
ATOM 1555 O O . ARG A 1 196 ? 6.113 -2.013 -11.931 1.00 94.56 196 ARG A O 1
ATOM 1562 N N . VAL A 1 197 ? 4.983 -3.964 -12.086 1.00 94.88 197 VAL A N 1
ATOM 1563 C CA . VAL A 1 197 ? 5.816 -4.738 -11.150 1.00 94.88 197 VAL A CA 1
ATOM 1564 C C . VAL A 1 197 ? 6.691 -5.763 -11.857 1.00 94.88 197 VAL A C 1
ATOM 1566 O O . VAL A 1 197 ? 7.799 -6.035 -11.408 1.00 94.88 197 VAL A O 1
ATOM 1569 N N . MET A 1 198 ? 6.243 -6.271 -13.004 1.00 94.88 198 MET A N 1
ATOM 1570 C CA . MET A 1 198 ? 7.005 -7.200 -13.830 1.00 94.88 198 MET A CA 1
ATOM 1571 C C . MET A 1 198 ? 7.869 -6.432 -14.838 1.00 94.88 198 MET A C 1
ATOM 1573 O O . MET A 1 198 ? 7.483 -6.217 -15.989 1.00 94.88 198 MET A O 1
ATOM 1577 N N . LEU A 1 199 ? 9.032 -5.975 -14.372 1.00 94.44 199 LEU A N 1
ATOM 1578 C CA . LEU A 1 199 ? 9.955 -5.141 -15.146 1.00 94.44 199 LEU A CA 1
ATOM 1579 C C . LEU A 1 199 ? 10.681 -5.936 -16.235 1.00 94.44 199 LEU A C 1
ATOM 1581 O O . LEU A 1 199 ? 10.913 -5.409 -17.322 1.00 94.44 199 LEU A O 1
ATOM 1585 N N . PHE A 1 200 ? 11.007 -7.196 -15.966 1.00 95.69 200 PHE A N 1
ATOM 1586 C CA . PHE A 1 200 ? 11.720 -8.098 -16.864 1.00 95.69 200 PHE A CA 1
ATOM 1587 C C . PHE A 1 200 ? 10.904 -9.364 -17.117 1.00 95.69 200 PHE A C 1
ATOM 1589 O O . PHE A 1 200 ? 10.174 -9.843 -16.247 1.00 95.69 200 PHE A O 1
ATOM 1596 N N . CYS A 1 201 ? 11.051 -9.949 -18.304 1.00 95.88 201 CYS A N 1
ATOM 1597 C CA . CYS A 1 201 ? 10.533 -11.291 -18.545 1.00 95.88 201 CYS A CA 1
ATOM 1598 C C . CYS A 1 201 ? 11.324 -12.323 -17.714 1.00 95.88 201 CYS A C 1
ATOM 1600 O O . CYS A 1 201 ? 12.546 -12.337 -17.817 1.00 95.88 201 CYS A O 1
ATOM 1602 N N . PRO A 1 202 ? 10.679 -13.232 -16.960 1.00 92.81 202 PRO A N 1
ATOM 1603 C CA . PRO A 1 202 ? 11.372 -14.218 -16.129 1.00 92.81 202 PRO A CA 1
ATOM 1604 C C . PRO A 1 202 ? 12.120 -15.277 -16.948 1.00 92.81 202 PRO A C 1
ATOM 1606 O O . PRO A 1 202 ? 12.926 -16.009 -16.393 1.00 92.81 202 PRO A O 1
ATOM 1609 N N . VAL A 1 203 ? 11.867 -15.362 -18.259 1.00 94.31 203 VAL A N 1
ATOM 1610 C CA . VAL A 1 203 ? 12.503 -16.348 -19.142 1.00 94.31 203 VAL A CA 1
ATOM 1611 C C . VAL A 1 203 ? 13.585 -15.718 -20.009 1.00 94.31 203 VAL A C 1
ATOM 1613 O O . VAL A 1 203 ? 14.731 -16.139 -19.953 1.00 94.31 203 VAL A O 1
ATOM 1616 N N . CYS A 1 204 ? 13.252 -14.695 -20.802 1.00 96.25 204 CYS A N 1
ATOM 1617 C CA . CYS A 1 204 ? 14.219 -14.075 -21.718 1.00 96.25 204 CYS A CA 1
ATOM 1618 C C . CYS A 1 204 ? 14.840 -12.780 -21.185 1.00 96.25 204 CYS A C 1
ATOM 1620 O O . CYS A 1 204 ? 15.585 -12.130 -21.911 1.00 96.25 204 CYS A O 1
ATOM 1622 N N . GLN A 1 205 ? 14.472 -12.352 -19.971 1.00 95.50 205 GLN A N 1
ATOM 1623 C CA . GLN A 1 205 ? 15.036 -11.190 -19.270 1.00 95.50 205 GLN A CA 1
ATOM 1624 C C . GLN A 1 205 ? 14.930 -9.857 -20.027 1.00 95.50 205 GLN A C 1
ATOM 1626 O O . GLN A 1 205 ? 15.531 -8.862 -19.645 1.00 95.50 205 GLN A O 1
ATOM 1631 N N . THR A 1 206 ? 14.110 -9.780 -21.078 1.00 95.31 206 THR A N 1
ATOM 1632 C CA . THR A 1 206 ? 13.918 -8.533 -21.822 1.00 95.31 206 THR A CA 1
ATOM 1633 C C . THR A 1 206 ? 13.140 -7.524 -20.973 1.00 95.31 206 THR A C 1
ATOM 1635 O O . THR A 1 206 ? 11.993 -7.785 -20.586 1.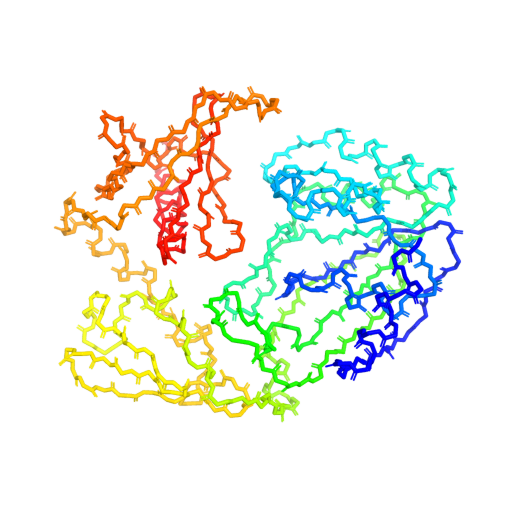00 95.31 206 THR A O 1
ATOM 1638 N N . PHE A 1 207 ? 13.746 -6.361 -20.722 1.00 93.81 207 PHE A N 1
ATOM 1639 C CA . PHE A 1 207 ? 13.143 -5.243 -19.994 1.00 93.81 207 PHE A CA 1
ATOM 1640 C C . PHE A 1 207 ? 11.878 -4.725 -20.692 1.00 93.81 207 PHE A C 1
ATOM 1642 O O . PHE A 1 207 ? 11.859 -4.539 -21.908 1.00 93.81 207 PHE A O 1
ATOM 1649 N N . ARG A 1 208 ? 10.810 -4.494 -19.921 1.00 92.81 208 ARG A N 1
ATOM 1650 C CA . ARG A 1 208 ? 9.508 -3.949 -20.359 1.00 92.81 208 ARG A CA 1
ATOM 1651 C C . ARG A 1 208 ? 8.889 -4.649 -21.565 1.00 92.81 208 ARG A C 1
ATOM 1653 O O . ARG A 1 208 ? 8.139 -4.056 -22.335 1.00 92.81 208 ARG A O 1
ATOM 1660 N N . SER A 1 209 ? 9.168 -5.937 -21.708 1.00 95.88 209 SER A N 1
ATOM 1661 C CA . SER A 1 209 ? 8.596 -6.758 -22.772 1.00 95.88 209 SER A CA 1
ATOM 1662 C C . SER A 1 209 ? 7.203 -7.292 -22.435 1.00 95.88 209 SER A C 1
ATOM 1664 O O . SER A 1 209 ? 6.525 -7.810 -23.317 1.00 95.88 209 SER A O 1
ATOM 1666 N N . ILE A 1 210 ? 6.763 -7.194 -21.181 1.00 96.56 210 ILE A N 1
ATOM 1667 C CA . ILE A 1 210 ? 5.494 -7.763 -20.729 1.00 96.56 210 ILE A CA 1
ATOM 1668 C C . ILE A 1 210 ? 4.334 -6.828 -21.063 1.00 96.56 210 ILE A C 1
ATOM 1670 O O . ILE A 1 210 ? 4.392 -5.632 -20.796 1.00 96.56 210 ILE A O 1
ATOM 1674 N N . VAL A 1 211 ? 3.264 -7.401 -21.612 1.00 97.31 211 VAL A N 1
ATOM 1675 C CA . VAL A 1 211 ? 1.963 -6.750 -21.789 1.00 97.31 211 VAL A CA 1
ATOM 1676 C C . VAL A 1 211 ? 0.876 -7.566 -21.108 1.00 97.31 211 VAL A C 1
ATOM 1678 O O . VAL A 1 211 ? 0.874 -8.797 -21.198 1.00 97.31 211 VAL A O 1
ATOM 1681 N N . ALA A 1 212 ? -0.064 -6.888 -20.457 1.00 97.44 212 ALA A N 1
ATOM 1682 C CA . ALA A 1 212 ? -1.208 -7.513 -19.817 1.00 97.44 212 ALA A CA 1
ATOM 1683 C C . ALA A 1 212 ? -2.510 -7.178 -20.551 1.00 97.44 212 ALA A C 1
ATOM 1685 O O . ALA A 1 212 ? -2.749 -6.038 -20.950 1.00 97.44 212 ALA A O 1
ATOM 1686 N N . ARG A 1 213 ? -3.381 -8.176 -20.719 1.00 97.75 213 ARG A N 1
ATOM 1687 C CA . ARG A 1 213 ? -4.734 -7.981 -21.253 1.00 97.75 213 ARG A CA 1
ATOM 1688 C C . ARG A 1 213 ? -5.688 -8.990 -20.640 1.00 97.75 213 ARG A C 1
ATOM 1690 O O . ARG A 1 213 ? -5.444 -10.196 -20.702 1.00 97.75 213 ARG A O 1
ATOM 1697 N N . GLY A 1 214 ? -6.797 -8.506 -20.085 1.00 98.00 214 GLY A N 1
ATOM 1698 C CA . GLY A 1 214 ? -7.734 -9.374 -19.386 1.00 98.00 214 GLY A CA 1
ATOM 1699 C C . GLY A 1 214 ? -7.056 -10.081 -18.206 1.00 98.00 214 GLY A C 1
ATOM 1700 O O . GLY A 1 214 ? -6.521 -9.438 -17.303 1.00 98.00 214 GLY A O 1
ATOM 1701 N N . ASN A 1 215 ? -7.042 -11.413 -18.233 1.00 97.69 215 ASN A N 1
ATOM 1702 C CA . ASN A 1 215 ? -6.413 -12.250 -17.204 1.00 97.69 215 ASN A CA 1
ATOM 1703 C C . ASN A 1 215 ? -5.037 -12.805 -17.614 1.00 97.69 215 ASN A C 1
ATOM 1705 O O . ASN A 1 215 ? -4.483 -13.616 -16.880 1.00 97.69 215 ASN A O 1
ATOM 1709 N N . MET A 1 216 ? -4.493 -12.390 -18.762 1.00 98.12 216 MET A N 1
ATOM 1710 C CA . MET A 1 216 ? -3.259 -12.945 -19.321 1.00 98.12 216 MET A CA 1
ATOM 1711 C C . MET A 1 216 ? -2.133 -11.913 -19.380 1.00 98.12 216 MET A C 1
ATOM 1713 O O . MET A 1 216 ? -2.347 -10.745 -19.712 1.00 98.12 216 MET A O 1
ATOM 1717 N N . LEU A 1 217 ? -0.920 -12.395 -19.141 1.00 97.56 217 LEU A N 1
ATOM 1718 C CA . LEU A 1 217 ? 0.351 -11.729 -19.392 1.00 97.56 217 LEU A CA 1
ATOM 1719 C C . LEU A 1 217 ? 0.988 -12.341 -20.639 1.00 97.56 217 LEU A C 1
ATOM 1721 O O . LEU A 1 217 ? 0.858 -13.541 -20.880 1.00 97.56 217 LEU A O 1
ATOM 1725 N N . ARG A 1 218 ? 1.693 -11.535 -21.431 1.00 97.94 218 ARG A N 1
ATOM 1726 C CA . ARG A 1 218 ? 2.470 -12.007 -22.582 1.00 97.94 218 ARG A CA 1
ATOM 1727 C C . ARG A 1 218 ? 3.772 -11.234 -22.707 1.00 97.94 218 ARG A C 1
ATOM 1729 O O . ARG A 1 218 ? 3.756 -10.008 -22.693 1.00 97.94 218 ARG A O 1
ATOM 1736 N N . CYS A 1 219 ? 4.874 -11.937 -22.933 1.00 98.19 219 CYS A N 1
ATOM 1737 C CA . CYS A 1 219 ? 6.126 -11.318 -23.353 1.00 98.19 219 CYS A CA 1
ATOM 1738 C C . CYS A 1 219 ? 6.096 -11.004 -24.858 1.00 98.19 219 CYS A C 1
ATOM 1740 O O . CYS A 1 219 ? 5.804 -11.865 -25.685 1.00 98.19 219 CYS A O 1
ATOM 1742 N N . LEU A 1 220 ? 6.407 -9.770 -25.248 1.00 98.19 220 LEU A N 1
ATOM 1743 C CA . LEU A 1 220 ? 6.499 -9.363 -26.650 1.00 98.19 220 LEU A CA 1
ATOM 1744 C C . LEU A 1 220 ? 7.757 -9.895 -27.346 1.00 98.19 220 LEU A C 1
ATOM 1746 O O . LEU A 1 220 ? 7.720 -10.037 -28.565 1.00 98.19 220 LEU A O 1
ATOM 1750 N N . SER A 1 221 ? 8.802 -10.221 -26.578 1.00 98.06 221 SER A N 1
ATOM 1751 C CA . SER A 1 221 ? 10.077 -10.754 -27.068 1.00 98.06 221 SER A CA 1
ATOM 1752 C C . SER A 1 221 ? 9.991 -12.270 -27.294 1.00 98.06 221 SER A C 1
ATOM 1754 O O . SER A 1 221 ? 9.855 -12.716 -28.429 1.00 98.06 221 SER A O 1
ATOM 1756 N N . CYS A 1 222 ? 9.923 -13.074 -26.224 1.00 98.00 222 CYS A N 1
ATOM 1757 C CA . CYS A 1 222 ? 9.888 -14.541 -26.325 1.00 98.00 222 CYS A CA 1
ATOM 1758 C C . CYS A 1 222 ? 8.491 -15.155 -26.526 1.00 98.00 222 CYS A C 1
ATOM 1760 O O . CYS A 1 222 ? 8.363 -16.371 -26.599 1.00 98.00 222 CYS A O 1
ATOM 1762 N N . ARG A 1 223 ? 7.427 -14.340 -26.591 1.00 97.75 223 ARG A N 1
ATOM 1763 C CA . ARG A 1 223 ? 6.026 -14.758 -26.834 1.00 97.75 223 ARG A CA 1
ATOM 1764 C C . ARG A 1 223 ? 5.366 -15.641 -25.771 1.00 97.75 223 ARG A C 1
ATOM 1766 O O . ARG A 1 223 ? 4.164 -15.888 -25.899 1.00 97.75 223 ARG A O 1
ATOM 1773 N N . LEU A 1 224 ? 6.083 -16.037 -24.719 1.00 97.44 224 LEU A N 1
ATOM 1774 C CA . LEU A 1 224 ? 5.515 -16.770 -23.588 1.00 97.44 224 LEU A CA 1
ATOM 1775 C C . LEU A 1 224 ? 4.365 -16.006 -22.931 1.00 97.44 224 LEU A C 1
ATOM 1777 O O . LEU A 1 224 ? 4.318 -14.769 -22.951 1.00 97.44 224 LEU A O 1
ATOM 1781 N N . LYS A 1 225 ? 3.425 -16.773 -22.382 1.00 97.81 225 LYS A N 1
ATOM 1782 C CA . LYS A 1 225 ? 2.195 -16.284 -21.766 1.00 97.81 225 LYS A CA 1
ATOM 1783 C C . LYS A 1 225 ? 2.022 -16.916 -20.396 1.00 97.81 225 LYS A C 1
ATOM 1785 O O . LYS A 1 225 ? 2.358 -18.081 -20.236 1.00 97.81 225 LYS A O 1
ATOM 1790 N N . TRP A 1 226 ? 1.428 -16.157 -19.485 1.00 97.62 226 TRP A N 1
ATOM 1791 C CA . TRP A 1 226 ? 1.086 -16.601 -18.135 1.00 97.62 226 TRP A CA 1
ATOM 1792 C C . TRP A 1 226 ? -0.322 -16.121 -17.789 1.00 97.62 226 TRP A C 1
ATOM 1794 O O . TRP A 1 226 ? -0.714 -15.027 -18.211 1.00 97.62 226 TRP A O 1
ATOM 1804 N N . GLY A 1 227 ? -1.092 -16.920 -17.055 1.00 96.94 227 GLY A N 1
ATOM 1805 C CA . GLY A 1 227 ? -2.457 -16.571 -16.655 1.00 96.94 227 GLY A CA 1
ATOM 1806 C C . GLY A 1 227 ? -2.565 -16.285 -15.164 1.00 96.94 227 GLY A C 1
ATOM 1807 O O . GLY A 1 227 ? -2.003 -17.023 -14.366 1.00 96.94 227 GLY A O 1
ATOM 1808 N N . ILE A 1 228 ? -3.321 -15.248 -14.782 1.00 97.19 228 ILE A N 1
ATOM 1809 C CA . ILE A 1 228 ? -3.750 -15.075 -13.387 1.00 97.19 228 ILE A CA 1
ATOM 1810 C C . ILE A 1 228 ? -5.040 -15.864 -13.179 1.00 97.19 228 ILE A C 1
ATOM 1812 O O . ILE A 1 228 ? -6.084 -15.519 -13.752 1.00 97.19 228 ILE A O 1
ATOM 1816 N N . ASP A 1 229 ? -4.968 -16.902 -12.351 1.00 96.62 229 ASP A N 1
ATOM 1817 C CA . ASP A 1 229 ? -6.099 -17.775 -12.052 1.00 96.62 229 ASP A CA 1
ATOM 1818 C C . ASP A 1 229 ? -7.138 -17.110 -11.123 1.00 96.62 229 ASP A C 1
ATOM 1820 O O . ASP A 1 229 ? -7.032 -15.937 -10.746 1.00 96.62 229 ASP A O 1
ATOM 1824 N N . ALA A 1 230 ? -8.200 -17.845 -10.783 1.00 96.38 230 ALA A N 1
ATOM 1825 C CA . ALA A 1 230 ? -9.256 -17.348 -9.900 1.00 96.38 230 ALA A CA 1
ATOM 1826 C C . ALA A 1 230 ? -8.760 -17.035 -8.478 1.00 96.38 230 ALA A C 1
ATOM 1828 O O . ALA A 1 230 ? -9.396 -16.256 -7.781 1.00 96.38 230 ALA A O 1
ATOM 1829 N N . TYR A 1 231 ? -7.636 -17.603 -8.054 1.00 97.06 231 TYR A N 1
ATOM 1830 C CA . TYR A 1 231 ? -7.076 -17.467 -6.712 1.00 97.06 231 TYR A CA 1
ATOM 1831 C C . TYR A 1 231 ? -5.933 -16.441 -6.661 1.00 97.06 231 TYR A C 1
ATOM 1833 O O . TYR A 1 231 ? -5.405 -16.158 -5.588 1.00 97.06 231 TYR A O 1
ATOM 1841 N N . GLY A 1 232 ? -5.572 -15.854 -7.805 1.00 96.25 232 GLY A N 1
ATOM 1842 C CA . GLY A 1 232 ? -4.536 -14.835 -7.927 1.00 96.25 232 GLY A CA 1
ATOM 1843 C C . GLY A 1 232 ? -3.135 -15.374 -8.224 1.00 96.25 232 GLY A C 1
ATOM 1844 O O . GLY A 1 232 ? -2.222 -14.549 -8.339 1.00 96.25 232 GLY A O 1
ATOM 1845 N N . PHE A 1 233 ? -2.970 -16.694 -8.370 1.00 97.25 233 PHE A N 1
ATOM 1846 C CA . PHE A 1 233 ? -1.700 -17.330 -8.725 1.00 97.25 233 PHE A CA 1
ATOM 1847 C C . PHE A 1 233 ? -1.395 -17.167 -10.215 1.00 97.25 233 PHE A C 1
ATOM 1849 O O . PHE A 1 233 ? -2.303 -17.028 -11.039 1.00 97.25 233 PHE A O 1
ATOM 1856 N N . ILE A 1 234 ? -0.106 -17.210 -10.546 1.00 96.25 234 ILE A N 1
ATOM 1857 C CA . ILE A 1 234 ? 0.408 -17.185 -11.914 1.00 96.25 234 ILE A CA 1
ATOM 1858 C C . ILE A 1 234 ? 1.054 -18.535 -12.191 1.00 96.25 234 ILE A C 1
ATOM 1860 O O . ILE A 1 234 ? 2.108 -18.834 -11.639 1.00 96.25 234 ILE A O 1
ATOM 1864 N N . ASP A 1 235 ? 0.398 -19.363 -13.003 1.00 90.75 235 ASP A N 1
ATOM 1865 C CA . ASP A 1 235 ? 0.833 -20.733 -13.313 1.00 90.75 235 ASP A CA 1
ATOM 1866 C C . ASP A 1 235 ? 1.197 -21.549 -12.048 1.00 90.75 235 ASP A C 1
ATOM 1868 O O . ASP A 1 235 ? 2.193 -22.266 -11.994 1.00 90.75 235 ASP A O 1
ATOM 1872 N N . GLY A 1 236 ? 0.385 -21.405 -10.992 1.00 92.25 236 GLY A N 1
ATOM 1873 C CA . GLY A 1 236 ? 0.564 -22.086 -9.700 1.00 92.25 236 GLY A CA 1
ATOM 1874 C C . GLY A 1 236 ? 1.537 -21.411 -8.723 1.00 92.25 236 GLY A C 1
ATOM 1875 O O . GLY A 1 236 ? 1.585 -21.802 -7.554 1.00 92.25 236 GLY A O 1
ATOM 1876 N N . LEU A 1 237 ? 2.262 -20.381 -9.163 1.00 95.06 237 LEU A N 1
ATOM 1877 C CA . LEU A 1 237 ? 3.169 -19.590 -8.330 1.00 95.06 237 LEU A CA 1
ATOM 1878 C C . LEU A 1 237 ? 2.445 -18.408 -7.684 1.00 95.06 237 LEU A C 1
ATOM 1880 O O . LEU A 1 237 ? 1.530 -17.814 -8.267 1.00 95.06 237 LEU A O 1
ATOM 1884 N N . THR A 1 238 ? 2.873 -18.028 -6.482 1.00 95.75 238 THR A N 1
ATOM 1885 C CA . THR A 1 238 ? 2.473 -16.746 -5.882 1.00 95.75 238 THR A CA 1
ATOM 1886 C C . THR A 1 238 ? 3.045 -15.600 -6.706 1.00 95.75 238 THR A C 1
ATOM 1888 O O . THR A 1 238 ? 4.021 -15.772 -7.434 1.00 95.75 238 THR A O 1
ATOM 1891 N N . GLN A 1 239 ? 2.476 -14.398 -6.605 1.00 91.75 239 GLN A N 1
ATOM 1892 C CA . GLN A 1 239 ? 3.086 -13.269 -7.317 1.00 91.75 239 GLN A CA 1
ATOM 1893 C C . GLN A 1 239 ? 4.428 -12.867 -6.699 1.00 91.75 239 GLN A C 1
ATOM 1895 O O . GLN A 1 239 ? 5.298 -12.408 -7.427 1.00 91.75 239 GLN A O 1
ATOM 1900 N N . GLU A 1 240 ? 4.627 -13.091 -5.399 1.00 91.06 240 GLU A N 1
ATOM 1901 C CA . GLU A 1 240 ? 5.936 -12.957 -4.749 1.00 91.06 240 GLU A CA 1
ATOM 1902 C C . GLU A 1 240 ? 6.974 -13.902 -5.384 1.00 91.06 240 GLU A C 1
ATOM 1904 O O . GLU A 1 240 ? 8.035 -13.460 -5.821 1.00 91.06 240 GLU A O 1
ATOM 1909 N N . GLU A 1 241 ? 6.644 -15.190 -5.527 1.00 93.44 241 GLU A N 1
ATOM 1910 C CA . GLU A 1 241 ? 7.498 -16.192 -6.177 1.00 93.44 241 GLU A CA 1
ATOM 1911 C C . GLU A 1 241 ? 7.729 -15.859 -7.653 1.00 93.44 241 GLU A C 1
ATOM 1913 O O . GLU A 1 241 ? 8.848 -15.969 -8.151 1.00 93.44 241 GLU A O 1
ATOM 1918 N N . PHE A 1 242 ? 6.687 -15.412 -8.352 1.00 91.94 242 PHE A N 1
ATOM 1919 C CA . PHE A 1 242 ? 6.743 -15.085 -9.774 1.00 91.94 242 PHE A CA 1
ATOM 1920 C C . PHE A 1 242 ? 7.578 -13.831 -10.071 1.00 91.94 242 PHE A C 1
ATOM 1922 O O . PHE A 1 242 ? 8.174 -13.708 -11.142 1.00 91.94 242 PHE A O 1
ATOM 1929 N N . LEU A 1 243 ? 7.635 -12.891 -9.125 1.00 90.31 243 LEU A N 1
ATOM 1930 C CA . LEU A 1 243 ? 8.454 -11.680 -9.204 1.00 90.31 243 LEU A CA 1
ATOM 1931 C C . LEU A 1 243 ? 9.853 -11.873 -8.598 1.00 90.31 243 LEU A C 1
ATOM 1933 O O . LEU A 1 243 ? 10.676 -10.953 -8.640 1.00 90.31 243 LEU A O 1
ATOM 1937 N N . LYS A 1 244 ? 10.162 -13.060 -8.067 1.00 89.19 244 LYS A N 1
ATOM 1938 C CA . LYS A 1 244 ? 11.477 -13.363 -7.506 1.00 89.19 244 LYS A CA 1
ATOM 1939 C C . LYS A 1 244 ? 12.570 -13.165 -8.560 1.00 89.19 244 LYS A C 1
ATOM 1941 O O . LYS A 1 244 ? 12.440 -13.564 -9.713 1.00 89.19 244 LYS A O 1
ATOM 1946 N N . GLY A 1 245 ? 13.665 -12.523 -8.159 1.00 86.00 245 GLY A N 1
ATOM 1947 C CA . GLY A 1 245 ? 14.812 -12.256 -9.034 1.00 86.00 245 GLY A CA 1
ATOM 1948 C C . GLY A 1 245 ? 14.687 -11.008 -9.917 1.00 86.00 245 GLY A C 1
ATOM 1949 O O . GLY A 1 245 ? 15.683 -10.614 -10.518 1.00 86.00 245 GLY A O 1
ATOM 1950 N N . GLN A 1 246 ? 13.533 -10.327 -9.949 1.00 92.44 246 GLN A N 1
ATOM 1951 C CA . GLN A 1 246 ? 13.393 -9.040 -10.652 1.00 92.44 246 GLN A CA 1
ATOM 1952 C C . GLN A 1 246 ? 14.380 -7.985 -10.129 1.00 92.44 246 GLN A C 1
ATOM 1954 O O . GLN A 1 246 ? 14.909 -7.209 -10.917 1.00 92.44 246 GLN A O 1
ATOM 1959 N N . GLU A 1 247 ? 14.659 -7.975 -8.823 1.00 88.06 247 GLU A N 1
ATOM 1960 C CA . GLU A 1 247 ? 15.626 -7.060 -8.196 1.00 88.06 247 GLU A CA 1
ATOM 1961 C C . GLU A 1 247 ? 17.063 -7.322 -8.668 1.00 88.06 247 GLU A C 1
ATOM 1963 O O . GLU A 1 247 ? 17.779 -6.379 -8.999 1.00 88.06 247 GLU A O 1
ATOM 1968 N N . ASN A 1 248 ? 17.456 -8.595 -8.793 1.00 88.38 248 ASN A N 1
ATOM 1969 C CA . ASN A 1 248 ? 18.775 -8.982 -9.304 1.00 88.38 248 ASN A CA 1
ATOM 1970 C C . ASN A 1 248 ? 18.937 -8.592 -10.778 1.00 88.38 248 ASN A C 1
ATOM 1972 O O . ASN A 1 248 ? 19.966 -8.039 -11.163 1.00 88.38 248 ASN A O 1
ATOM 1976 N N . LEU A 1 249 ? 17.902 -8.829 -11.593 1.00 91.44 249 LEU A N 1
ATOM 1977 C CA . LEU A 1 249 ? 17.885 -8.395 -12.992 1.00 91.44 249 LEU A CA 1
ATOM 1978 C C . LEU A 1 249 ? 17.947 -6.873 -13.099 1.00 91.44 249 LEU A C 1
ATOM 1980 O O . LEU A 1 249 ? 18.679 -6.355 -13.933 1.00 91.44 249 LEU A O 1
ATOM 1984 N N . LEU A 1 250 ? 17.226 -6.154 -12.234 1.00 89.94 250 LEU A N 1
ATOM 1985 C CA . LEU A 1 250 ? 17.254 -4.696 -12.201 1.00 89.94 250 LEU A CA 1
ATOM 1986 C C . LEU A 1 250 ? 18.641 -4.158 -11.835 1.00 89.94 250 LEU A C 1
ATOM 1988 O O . LEU A 1 250 ? 19.082 -3.193 -12.454 1.00 89.94 250 LEU A O 1
ATOM 1992 N N . ALA A 1 251 ? 19.320 -4.775 -10.866 1.00 84.94 251 ALA A N 1
ATOM 1993 C CA . ALA A 1 251 ? 20.677 -4.406 -10.480 1.00 84.94 251 ALA A CA 1
ATOM 1994 C C . ALA A 1 251 ? 21.667 -4.614 -11.639 1.00 84.94 251 ALA A C 1
ATOM 1996 O O . ALA A 1 251 ? 22.332 -3.658 -12.028 1.00 84.94 251 ALA A O 1
ATOM 1997 N N . SER A 1 252 ? 21.684 -5.811 -12.242 1.00 85.56 252 SER A N 1
ATOM 1998 C CA . SER A 1 252 ? 22.542 -6.124 -13.398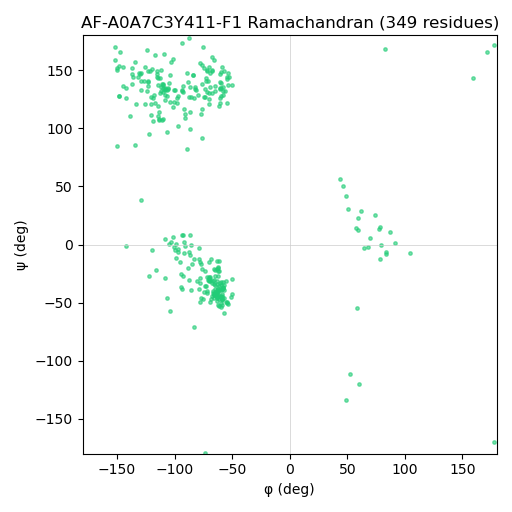 1.00 85.56 252 SER A CA 1
ATOM 1999 C C . SER A 1 252 ? 22.266 -5.194 -14.578 1.00 85.56 252 SER A C 1
ATOM 2001 O O . SER A 1 252 ? 23.178 -4.648 -15.182 1.00 85.56 252 SER A O 1
ATOM 2003 N N . TRP A 1 253 ? 20.992 -4.968 -14.888 1.00 86.69 253 TRP A N 1
ATOM 2004 C CA . TRP A 1 253 ? 20.587 -4.122 -16.003 1.00 86.69 253 TRP A CA 1
ATOM 2005 C C . TRP A 1 253 ? 20.962 -2.648 -15.802 1.00 86.69 253 TRP A C 1
ATOM 2007 O O . TRP A 1 253 ? 21.282 -1.951 -16.765 1.00 86.69 253 TRP A O 1
ATOM 2017 N N . LEU A 1 254 ? 20.935 -2.143 -14.564 1.00 80.69 254 LEU A N 1
ATOM 2018 C CA . LEU A 1 254 ? 21.330 -0.763 -14.278 1.00 80.69 254 LEU A CA 1
ATOM 2019 C C . LEU A 1 254 ? 22.825 -0.523 -14.541 1.00 80.69 254 LEU A C 1
ATOM 2021 O O . LEU A 1 254 ? 23.194 0.591 -14.922 1.00 80.69 254 LEU A O 1
ATOM 2025 N N . ASP A 1 255 ? 23.669 -1.542 -14.364 1.00 79.19 255 ASP A N 1
ATOM 2026 C CA . ASP A 1 255 ? 25.096 -1.448 -14.676 1.00 79.19 255 ASP A CA 1
ATOM 2027 C C . ASP A 1 255 ? 25.358 -1.287 -16.179 1.00 79.19 255 ASP A C 1
ATOM 2029 O O . ASP A 1 255 ? 26.288 -0.566 -16.550 1.00 79.19 255 ASP A O 1
ATOM 2033 N N . ASP A 1 256 ? 24.494 -1.859 -17.021 1.00 79.00 256 ASP A N 1
ATOM 2034 C CA . ASP A 1 256 ? 24.659 -1.878 -18.475 1.00 79.00 256 ASP A CA 1
ATOM 2035 C C . ASP A 1 256 ? 24.111 -0.623 -19.172 1.00 79.00 256 ASP A C 1
ATOM 2037 O O . ASP A 1 256 ? 24.698 -0.129 -20.136 1.00 79.00 256 ASP A O 1
ATOM 2041 N N . VAL A 1 257 ? 22.965 -0.084 -18.737 1.00 70.12 257 VAL A N 1
ATOM 2042 C CA . VAL A 1 257 ? 22.168 0.788 -19.627 1.00 70.12 257 VAL A CA 1
ATOM 2043 C C . VAL A 1 257 ? 22.569 2.268 -19.625 1.00 70.12 257 VAL A C 1
ATOM 2045 O O . VAL A 1 257 ? 22.155 2.993 -20.522 1.00 70.12 257 VAL A O 1
ATOM 2048 N N . HIS A 1 258 ? 23.453 2.734 -18.741 1.00 72.06 258 HIS A N 1
ATOM 2049 C CA . HIS A 1 258 ? 23.976 4.117 -18.670 1.00 72.06 258 HIS A CA 1
ATOM 2050 C C . HIS A 1 258 ? 22.909 5.230 -18.479 1.00 72.06 258 HIS A C 1
ATOM 2052 O O . HIS A 1 258 ? 23.029 6.015 -17.535 1.00 72.06 258 HIS A O 1
ATOM 2058 N N . ARG A 1 259 ? 21.872 5.333 -19.334 1.00 84.75 259 ARG A N 1
ATOM 2059 C CA . ARG A 1 259 ? 20.758 6.298 -19.281 1.00 84.75 259 ARG A CA 1
ATOM 2060 C C . ARG A 1 259 ? 19.454 5.710 -19.845 1.00 84.75 259 ARG A C 1
ATOM 2062 O O . ARG A 1 259 ? 19.408 5.287 -20.995 1.00 84.75 259 ARG A O 1
ATOM 2069 N N . ILE A 1 260 ? 18.360 5.784 -19.083 1.00 85.19 260 ILE A N 1
ATOM 2070 C CA . ILE A 1 260 ? 17.020 5.339 -19.502 1.00 85.19 260 ILE A CA 1
ATOM 2071 C C . ILE A 1 260 ? 16.040 6.508 -19.448 1.00 85.19 260 ILE A C 1
ATOM 2073 O O . ILE A 1 260 ? 15.681 6.950 -18.351 1.00 85.19 260 ILE A O 1
ATOM 2077 N N . PRO A 1 261 ? 15.553 7.003 -20.595 1.00 87.88 261 PRO A N 1
ATOM 2078 C CA . PRO A 1 261 ? 14.467 7.966 -20.599 1.00 87.88 261 PRO A CA 1
ATOM 2079 C C . PRO A 1 261 ? 13.166 7.281 -20.166 1.00 87.88 261 PRO A C 1
ATOM 2081 O O . PRO A 1 261 ? 12.743 6.277 -20.741 1.00 87.88 261 PRO A O 1
ATOM 2084 N N . LEU A 1 262 ? 12.515 7.833 -19.147 1.00 89.44 262 LEU A N 1
ATOM 2085 C CA . LEU A 1 262 ? 11.165 7.455 -18.746 1.00 89.44 262 LEU A CA 1
ATOM 2086 C C . LEU A 1 262 ? 10.131 8.364 -19.420 1.00 89.44 262 LEU A C 1
ATOM 2088 O O . LEU A 1 262 ? 10.457 9.357 -20.077 1.00 89.44 262 LEU A O 1
ATOM 2092 N N . SER A 1 263 ? 8.853 8.030 -19.233 1.00 85.12 263 SER A N 1
ATOM 2093 C CA . SER A 1 263 ? 7.755 8.886 -19.688 1.00 85.12 263 SER A CA 1
ATOM 2094 C C . SER A 1 263 ? 7.834 10.267 -19.035 1.00 85.12 263 SER A C 1
ATOM 2096 O O . SER A 1 263 ? 8.254 10.392 -17.881 1.00 85.12 263 SER A O 1
ATOM 2098 N N . ARG A 1 264 ? 7.379 11.306 -19.752 1.00 90.31 264 ARG A N 1
ATOM 2099 C CA . ARG A 1 264 ? 7.240 12.646 -19.164 1.00 90.31 264 ARG A CA 1
ATOM 2100 C C . ARG A 1 264 ? 6.390 12.567 -17.899 1.00 90.31 264 ARG A C 1
ATOM 2102 O O . ARG A 1 264 ? 5.355 11.900 -17.879 1.00 90.31 264 ARG A O 1
ATOM 2109 N N . ALA A 1 265 ? 6.828 13.274 -16.868 1.00 93.19 265 ALA A N 1
ATOM 2110 C CA . ALA A 1 265 ? 6.190 13.272 -15.564 1.00 93.19 265 ALA A CA 1
ATOM 2111 C C . ALA A 1 265 ? 5.971 14.702 -15.080 1.00 93.19 265 ALA A C 1
ATOM 2113 O O . ALA A 1 265 ? 6.766 15.604 -15.365 1.00 93.19 265 ALA A O 1
ATOM 2114 N N . LEU A 1 266 ? 4.893 14.900 -14.323 1.00 94.69 266 LEU A N 1
ATOM 2115 C CA . LEU A 1 266 ? 4.725 16.117 -13.541 1.00 94.69 266 LEU A CA 1
ATOM 2116 C C . LEU A 1 266 ? 5.638 16.008 -12.315 1.00 94.69 266 LEU A C 1
ATOM 2118 O O . LEU A 1 266 ? 5.467 15.118 -11.478 1.00 94.69 266 LEU A O 1
ATOM 2122 N N . ILE A 1 267 ? 6.612 16.906 -12.238 1.00 94.81 267 ILE A N 1
ATOM 2123 C CA . ILE A 1 267 ? 7.546 17.037 -11.129 1.00 94.81 267 ILE A CA 1
ATOM 2124 C C . ILE A 1 267 ? 7.022 18.149 -10.230 1.00 94.81 267 ILE A C 1
ATOM 2126 O O . ILE A 1 267 ? 6.745 19.250 -10.700 1.00 94.81 267 ILE A O 1
ATOM 2130 N N . VAL A 1 268 ? 6.859 17.861 -8.944 1.00 93.75 268 VAL A N 1
ATOM 2131 C CA . VAL A 1 268 ? 6.386 18.827 -7.949 1.00 93.75 268 VAL A CA 1
ATOM 2132 C C . VAL A 1 268 ? 7.449 18.975 -6.875 1.00 93.75 268 VAL A C 1
ATOM 2134 O O . VAL A 1 268 ? 7.868 17.982 -6.278 1.00 93.75 268 VAL A O 1
ATOM 2137 N N . GLU A 1 269 ? 7.849 20.214 -6.607 1.00 93.19 269 GLU A N 1
ATOM 2138 C CA . GLU A 1 269 ? 8.804 20.555 -5.557 1.00 93.19 269 GLU A CA 1
ATOM 2139 C C . GLU A 1 269 ? 8.095 21.247 -4.392 1.00 93.19 269 GLU A C 1
ATOM 2141 O O . GLU A 1 269 ? 7.284 22.164 -4.571 1.00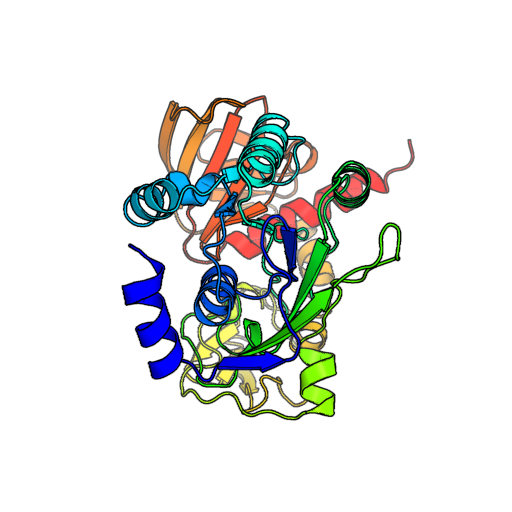 93.19 269 GLU A O 1
ATOM 2146 N N . ARG A 1 270 ? 8.425 20.825 -3.170 1.00 90.81 270 ARG A N 1
ATOM 2147 C CA . ARG A 1 270 ? 7.915 21.427 -1.937 1.00 90.81 270 ARG A CA 1
ATOM 2148 C C . ARG A 1 270 ? 9.014 21.656 -0.907 1.00 90.81 270 ARG A C 1
ATOM 2150 O O . ARG A 1 270 ? 10.032 20.967 -0.903 1.00 90.81 270 ARG A O 1
ATOM 2157 N N . THR A 1 271 ? 8.782 22.590 0.011 1.00 87.88 271 THR A N 1
ATOM 2158 C CA . THR A 1 271 ? 9.664 22.813 1.163 1.00 87.88 271 THR A CA 1
ATOM 2159 C C . THR A 1 271 ? 9.626 21.628 2.128 1.00 87.88 271 THR A C 1
ATOM 2161 O O . THR A 1 271 ? 8.602 20.954 2.289 1.00 87.88 271 THR A O 1
ATOM 2164 N N . TYR A 1 272 ? 10.732 21.386 2.823 1.00 82.75 272 TYR A N 1
ATOM 2165 C CA . TYR A 1 272 ? 10.788 20.481 3.965 1.00 82.75 272 TYR A CA 1
ATOM 2166 C C . TYR A 1 272 ? 11.097 21.269 5.251 1.00 82.75 272 TYR A C 1
ATOM 2168 O O . TYR A 1 272 ? 12.037 22.061 5.222 1.00 82.75 272 TYR A O 1
ATOM 2176 N N . PRO A 1 273 ? 10.427 20.984 6.389 1.00 73.19 273 PRO A N 1
ATOM 2177 C CA . PRO A 1 273 ? 9.375 19.986 6.610 1.00 73.19 273 PRO A CA 1
ATOM 2178 C C . PRO A 1 273 ? 7.938 20.518 6.444 1.00 73.19 273 PRO A C 1
ATOM 2180 O O . PRO A 1 273 ? 6.982 19.811 6.760 1.00 73.19 273 PRO A O 1
ATOM 2183 N N . GLU A 1 274 ? 7.721 21.738 5.963 1.00 79.00 274 GLU A N 1
ATOM 2184 C CA . GLU A 1 274 ? 6.380 22.338 5.929 1.00 79.00 274 GLU A CA 1
ATOM 2185 C C . GLU A 1 274 ? 5.542 21.788 4.774 1.00 79.00 274 GLU A C 1
ATOM 2187 O O . GLU A 1 274 ? 4.326 21.665 4.911 1.00 79.00 274 GLU A O 1
ATOM 2192 N N . GLY A 1 275 ? 6.172 21.366 3.674 1.00 77.81 275 GLY A N 1
ATOM 2193 C CA . GLY A 1 275 ? 5.486 20.849 2.488 1.00 77.81 275 GLY A CA 1
ATOM 2194 C C . GLY A 1 275 ? 4.815 21.941 1.659 1.00 77.81 275 GLY A C 1
ATOM 2195 O O . GLY A 1 275 ? 3.836 21.652 0.973 1.00 77.81 275 GLY A O 1
ATOM 2196 N N . ILE A 1 276 ? 5.296 23.181 1.735 1.00 84.50 276 ILE A N 1
ATOM 2197 C CA . ILE A 1 276 ? 4.754 24.310 0.970 1.00 84.50 276 ILE A CA 1
ATOM 2198 C C . ILE A 1 276 ? 5.179 24.148 -0.490 1.00 84.50 276 ILE A C 1
ATOM 2200 O O . ILE A 1 276 ? 6.335 23.828 -0.755 1.00 84.50 276 ILE A O 1
ATOM 2204 N N . LEU A 1 277 ? 4.248 24.327 -1.432 1.00 87.88 277 LEU A N 1
ATOM 2205 C CA . LEU A 1 277 ? 4.535 24.248 -2.866 1.00 87.88 277 LEU A CA 1
ATOM 2206 C C . LEU A 1 277 ? 5.566 25.311 -3.255 1.00 87.88 277 LEU A C 1
ATOM 2208 O O . LEU A 1 277 ? 5.325 26.494 -3.042 1.00 87.88 277 LEU A O 1
ATOM 2212 N N . ARG A 1 278 ? 6.700 24.880 -3.818 1.00 89.75 278 ARG A N 1
ATOM 2213 C CA . ARG A 1 278 ? 7.710 25.782 -4.397 1.00 89.75 278 ARG A CA 1
ATOM 2214 C C . ARG A 1 278 ? 7.510 25.956 -5.893 1.00 89.75 278 ARG A C 1
ATOM 2216 O O . ARG A 1 278 ? 7.697 27.047 -6.411 1.00 89.75 278 ARG A O 1
ATOM 2223 N N . GLY A 1 279 ? 7.110 24.885 -6.571 1.00 90.56 279 GLY A N 1
ATOM 2224 C CA . GLY A 1 279 ? 6.866 24.902 -8.003 1.00 90.56 279 GLY A CA 1
ATOM 2225 C C . GLY A 1 279 ? 6.482 23.531 -8.530 1.00 90.56 279 GLY A C 1
ATOM 2226 O O . GLY A 1 279 ? 6.529 22.522 -7.819 1.00 90.56 279 GLY A O 1
ATOM 2227 N N . PHE A 1 280 ? 6.086 23.504 -9.794 1.00 93.19 280 PHE A N 1
ATOM 2228 C CA . PHE A 1 280 ? 5.856 22.277 -10.536 1.00 93.19 280 PHE A CA 1
ATOM 2229 C C . PHE A 1 280 ? 6.271 22.467 -11.991 1.00 93.19 280 PHE A C 1
ATOM 2231 O O . PHE A 1 280 ? 6.238 23.578 -12.518 1.00 93.19 280 PHE A O 1
ATOM 2238 N N . SER A 1 281 ? 6.658 21.381 -12.645 1.00 92.81 281 SER A N 1
ATOM 2239 C CA . SER A 1 281 ? 7.063 21.400 -14.045 1.00 92.81 281 SER A CA 1
ATOM 2240 C C . SER A 1 281 ? 6.752 20.067 -14.722 1.00 92.81 281 SER A C 1
ATOM 2242 O O . SER A 1 281 ? 6.723 19.014 -14.087 1.00 92.81 281 SER A O 1
ATOM 2244 N N . LEU A 1 282 ? 6.487 20.098 -16.029 1.00 93.12 282 LEU A N 1
ATOM 2245 C CA . LEU A 1 282 ? 6.313 18.885 -16.830 1.00 93.12 282 LEU A CA 1
ATOM 2246 C C . LEU A 1 282 ? 7.631 18.557 -17.537 1.00 93.12 282 LEU A C 1
ATOM 2248 O O . LEU A 1 282 ? 7.969 19.175 -18.550 1.00 93.12 282 LEU A O 1
ATOM 2252 N N . GLY A 1 283 ? 8.372 17.582 -17.020 1.00 89.81 283 GLY A N 1
ATOM 2253 C CA . GLY A 1 283 ? 9.747 17.304 -17.442 1.00 89.81 283 GLY A CA 1
ATOM 2254 C C . GLY A 1 283 ? 9.992 15.882 -17.925 1.00 89.81 283 GLY A C 1
ATOM 2255 O O . GLY A 1 283 ? 9.168 14.984 -17.736 1.00 89.81 283 GLY A O 1
ATOM 2256 N N . SER A 1 284 ? 11.152 15.690 -18.553 1.00 89.94 284 SER A N 1
ATOM 2257 C CA . SER A 1 284 ? 11.746 14.369 -18.727 1.00 89.94 284 SER A CA 1
ATOM 2258 C C . SER A 1 284 ? 12.289 13.868 -17.390 1.00 89.94 284 SER A C 1
ATOM 2260 O O . SER A 1 284 ? 12.823 14.633 -16.581 1.00 89.94 284 SER A O 1
ATOM 2262 N N . VAL A 1 285 ? 12.145 12.565 -17.178 1.00 93.50 285 VAL A N 1
ATOM 2263 C CA . VAL A 1 285 ? 12.773 11.834 -16.081 1.00 93.50 285 VAL A CA 1
ATOM 2264 C C . VAL A 1 285 ? 13.706 10.831 -16.729 1.00 93.50 285 VAL A C 1
ATOM 2266 O O . VAL A 1 285 ? 13.262 10.029 -17.548 1.00 93.50 285 VAL A O 1
ATOM 2269 N N . VAL A 1 286 ? 14.989 10.893 -16.399 1.00 93.38 286 VAL A N 1
ATOM 2270 C CA . VAL A 1 286 ? 15.990 9.955 -16.908 1.00 93.38 286 VAL A CA 1
ATOM 2271 C C . VAL A 1 286 ? 16.593 9.225 -15.721 1.00 93.38 286 VAL A C 1
ATOM 2273 O O . VAL A 1 286 ? 17.045 9.856 -14.768 1.00 93.38 286 VAL A O 1
ATOM 2276 N N . VAL A 1 287 ? 16.576 7.898 -15.765 1.00 91.62 287 VAL A N 1
ATOM 2277 C CA . VAL A 1 287 ? 17.337 7.073 -14.825 1.00 91.62 287 VAL A CA 1
ATOM 2278 C C . VAL A 1 287 ? 18.759 6.983 -15.350 1.00 91.62 287 VAL A C 1
ATOM 2280 O O . VAL A 1 287 ? 18.966 6.604 -16.497 1.00 91.62 287 VAL A O 1
ATOM 2283 N N . GLU A 1 288 ? 19.729 7.334 -14.523 1.00 90.00 288 GLU A N 1
ATOM 2284 C CA . GLU A 1 288 ? 21.154 7.157 -14.787 1.00 90.00 288 GLU A CA 1
ATOM 2285 C C . GLU A 1 288 ? 21.719 6.191 -13.735 1.00 90.00 288 GLU A C 1
ATOM 2287 O O . GLU A 1 288 ? 21.091 5.959 -12.698 1.00 90.00 288 GLU A O 1
ATOM 2292 N N . LYS A 1 289 ? 22.899 5.617 -13.986 1.00 85.25 289 LYS A N 1
ATOM 2293 C CA . LYS A 1 289 ? 23.487 4.570 -13.129 1.00 85.25 289 LYS A CA 1
ATOM 2294 C C . LYS A 1 289 ? 23.508 4.931 -11.633 1.00 85.25 289 LYS A C 1
ATOM 2296 O O . LYS A 1 289 ? 23.173 4.105 -10.788 1.00 85.25 289 LYS A O 1
ATOM 2301 N N . GLU A 1 290 ? 23.858 6.177 -11.313 1.00 87.38 290 GLU A N 1
ATOM 2302 C CA . GLU A 1 290 ? 24.016 6.647 -9.929 1.00 87.38 290 GLU A CA 1
ATOM 2303 C C . GLU A 1 290 ? 22.868 7.528 -9.421 1.00 87.38 290 GLU A C 1
ATOM 2305 O O . GLU A 1 290 ? 22.897 7.985 -8.276 1.00 87.38 290 GLU A O 1
ATOM 2310 N N . GLY A 1 291 ? 21.838 7.787 -10.228 1.00 91.12 291 GLY A N 1
ATOM 2311 C CA . GLY A 1 291 ? 20.772 8.685 -9.800 1.00 91.12 291 GLY A CA 1
ATOM 2312 C C . GLY A 1 291 ? 19.687 8.957 -10.825 1.00 91.12 291 GLY A C 1
ATOM 2313 O O . GLY A 1 291 ? 19.594 8.341 -11.882 1.00 91.12 291 GLY A O 1
ATOM 2314 N N . LEU A 1 292 ? 18.847 9.928 -10.495 1.00 93.50 292 LEU A N 1
ATOM 2315 C CA . LEU A 1 292 ? 17.781 10.415 -11.358 1.00 93.50 292 LEU A CA 1
ATOM 2316 C C . LEU A 1 292 ? 18.158 11.784 -11.900 1.00 93.50 292 LEU A C 1
ATOM 2318 O O . LEU A 1 292 ? 18.532 12.671 -11.139 1.00 93.50 292 LEU A O 1
ATOM 2322 N N . ARG A 1 293 ? 17.990 11.995 -13.200 1.00 94.38 293 ARG A N 1
ATOM 2323 C CA . ARG A 1 293 ? 18.035 13.327 -13.793 1.00 94.38 293 ARG A CA 1
ATOM 2324 C C . ARG A 1 293 ? 16.619 13.808 -14.059 1.00 94.38 293 ARG A C 1
ATOM 2326 O O . ARG A 1 293 ? 15.878 13.188 -14.825 1.00 94.38 293 ARG A O 1
ATOM 2333 N N . LEU A 1 294 ? 16.247 14.904 -13.406 1.00 93.69 294 LEU A N 1
ATOM 2334 C CA . LEU A 1 294 ? 14.967 15.577 -13.595 1.00 93.69 294 LEU A CA 1
ATOM 2335 C C . LEU A 1 294 ? 15.252 16.912 -14.271 1.00 93.69 294 LEU A C 1
ATOM 2337 O O . LEU A 1 294 ? 15.798 17.822 -13.649 1.00 93.69 294 LEU A O 1
ATOM 2341 N N . GLN A 1 295 ? 14.904 17.020 -15.553 1.00 86.62 295 GLN A N 1
ATOM 2342 C CA . GLN A 1 295 ? 15.279 18.175 -16.373 1.00 86.62 295 GLN A CA 1
ATOM 2343 C C . GLN A 1 295 ? 16.798 18.439 -16.297 1.00 86.62 295 GLN A C 1
ATOM 2345 O O . GLN A 1 295 ? 17.582 17.616 -16.770 1.00 86.62 295 GLN A O 1
ATOM 2350 N N . ASN A 1 296 ? 17.212 19.546 -15.674 1.00 86.94 296 ASN A N 1
ATOM 2351 C CA . ASN A 1 296 ? 18.610 19.972 -15.593 1.00 86.94 296 ASN A CA 1
ATOM 2352 C C . ASN A 1 296 ? 19.295 19.568 -14.279 1.00 86.94 296 ASN A C 1
ATOM 2354 O O . ASN A 1 296 ? 20.500 19.759 -14.139 1.00 86.94 296 ASN A O 1
ATOM 2358 N N . GLU A 1 297 ? 18.558 19.007 -13.320 1.00 93.81 297 GLU A N 1
ATOM 2359 C CA . GLU A 1 297 ? 19.082 18.670 -11.998 1.00 93.81 297 GLU A CA 1
ATOM 2360 C C . GLU A 1 297 ? 19.302 17.157 -11.847 1.00 93.81 297 GLU A C 1
ATOM 2362 O O . GLU A 1 297 ? 18.490 16.341 -12.294 1.00 93.81 297 GLU A O 1
ATOM 2367 N N . PHE A 1 298 ? 20.416 16.782 -11.214 1.00 94.69 298 PHE A N 1
ATOM 2368 C CA . PHE A 1 298 ? 20.770 15.396 -10.916 1.00 94.69 298 PHE A CA 1
ATOM 2369 C C . PHE A 1 298 ? 20.580 15.080 -9.432 1.00 94.69 298 PHE A C 1
ATOM 2371 O O . PHE A 1 298 ? 21.028 15.826 -8.563 1.00 94.69 298 PHE A O 1
ATOM 2378 N N . PHE A 1 299 ? 19.964 13.936 -9.156 1.00 94.62 299 PHE A N 1
ATOM 2379 C CA . PHE A 1 299 ? 19.605 13.456 -7.830 1.00 94.62 299 PHE A CA 1
ATOM 2380 C C . PHE A 1 299 ? 20.267 12.091 -7.593 1.00 94.62 299 PHE A C 1
ATOM 2382 O O . PHE A 1 299 ? 19.707 11.070 -8.004 1.00 94.62 299 PHE A O 1
ATOM 2389 N N . PRO A 1 300 ? 21.446 12.046 -6.945 1.00 92.69 300 PRO A N 1
ATOM 2390 C CA . PRO A 1 300 ? 22.125 10.793 -6.628 1.00 92.69 300 PRO A CA 1
ATOM 2391 C C . PRO A 1 300 ? 21.255 9.892 -5.749 1.00 92.69 300 PRO A C 1
ATOM 2393 O O . PRO A 1 300 ? 20.707 10.361 -4.746 1.00 92.69 300 PRO A O 1
ATOM 2396 N N . PHE A 1 301 ? 21.162 8.598 -6.074 1.00 90.75 301 PHE A N 1
ATOM 2397 C CA . PHE A 1 301 ? 20.351 7.642 -5.308 1.00 90.75 301 PHE A CA 1
ATOM 2398 C C . PHE A 1 301 ? 20.770 7.571 -3.833 1.00 90.75 301 PHE A C 1
ATOM 2400 O O . PHE A 1 301 ? 19.920 7.505 -2.946 1.00 90.75 301 PHE A O 1
ATOM 2407 N N . THR A 1 302 ? 22.073 7.673 -3.570 1.00 88.75 302 THR A N 1
ATOM 2408 C CA . THR A 1 302 ? 22.682 7.645 -2.230 1.00 88.75 302 THR A CA 1
ATOM 2409 C C . THR A 1 302 ? 22.235 8.801 -1.331 1.00 88.75 302 THR A C 1
ATOM 2411 O O . THR A 1 302 ? 22.272 8.699 -0.106 1.00 88.75 302 THR A O 1
ATOM 2414 N N . HIS A 1 303 ? 21.777 9.908 -1.919 1.00 91.00 303 HIS A N 1
ATOM 2415 C CA . HIS A 1 303 ? 21.348 11.102 -1.191 1.00 91.00 303 HIS A CA 1
ATOM 2416 C C . HIS A 1 303 ? 19.826 11.198 -1.032 1.00 91.00 303 HIS A C 1
ATOM 2418 O O . HIS A 1 303 ? 19.339 12.107 -0.349 1.00 91.00 303 HIS A O 1
ATOM 2424 N N . LEU A 1 304 ? 19.059 10.281 -1.630 1.00 91.44 304 LEU A N 1
ATOM 2425 C CA . LEU A 1 304 ? 17.606 10.273 -1.500 1.00 91.44 304 LEU A CA 1
ATOM 2426 C C . LEU A 1 304 ? 17.210 9.766 -0.112 1.00 91.44 304 LEU A C 1
ATOM 2428 O O . LEU A 1 304 ? 17.585 8.675 0.317 1.00 91.44 304 LEU A O 1
ATOM 2432 N N . ARG A 1 305 ? 16.392 10.543 0.598 1.00 88.00 305 ARG A N 1
ATOM 2433 C CA . ARG A 1 305 ? 15.852 10.158 1.909 1.00 88.00 305 ARG A CA 1
ATOM 2434 C C . ARG A 1 305 ? 14.349 9.942 1.835 1.00 88.00 305 ARG A C 1
ATOM 2436 O O . ARG A 1 305 ? 13.646 10.669 1.140 1.00 88.00 305 ARG A O 1
ATOM 2443 N N . GLY A 1 306 ? 13.850 8.955 2.579 1.00 85.19 306 GLY A N 1
ATOM 2444 C CA . GLY A 1 306 ? 12.411 8.689 2.688 1.00 85.19 306 GLY A CA 1
ATOM 2445 C C . GLY A 1 306 ? 11.728 8.324 1.365 1.00 85.19 306 GLY A C 1
ATOM 2446 O O . GLY A 1 306 ? 10.543 8.620 1.212 1.00 85.19 306 GLY A O 1
ATOM 2447 N N . ALA A 1 307 ? 12.466 7.722 0.422 1.00 90.06 307 ALA A N 1
ATOM 2448 C CA . ALA A 1 307 ? 11.941 7.297 -0.872 1.00 90.06 307 ALA A CA 1
ATOM 2449 C C . ALA A 1 307 ? 10.724 6.378 -0.687 1.00 90.06 307 ALA A C 1
ATOM 2451 O O . ALA A 1 307 ? 10.806 5.349 -0.014 1.00 90.06 307 ALA A O 1
ATOM 2452 N N . ASN A 1 308 ? 9.584 6.770 -1.244 1.00 89.38 308 ASN A N 1
ATOM 2453 C CA . ASN A 1 308 ? 8.326 6.056 -1.086 1.00 89.38 308 ASN A CA 1
ATOM 2454 C C . ASN A 1 308 ? 7.410 6.263 -2.295 1.00 89.38 308 ASN A C 1
ATOM 2456 O O . ASN A 1 308 ? 7.659 7.103 -3.160 1.00 89.38 308 ASN A O 1
ATOM 2460 N N . THR A 1 309 ? 6.326 5.494 -2.339 1.00 91.25 309 THR A N 1
ATOM 2461 C CA . THR A 1 309 ? 5.256 5.683 -3.315 1.00 91.25 309 THR A CA 1
ATOM 2462 C C . THR A 1 309 ? 3.949 6.091 -2.650 1.00 91.25 309 THR A C 1
ATOM 2464 O O . THR A 1 309 ? 3.631 5.716 -1.510 1.00 91.25 309 THR A O 1
ATOM 2467 N N . PHE A 1 310 ? 3.163 6.862 -3.400 1.00 87.12 310 PHE A N 1
ATOM 2468 C CA . PHE A 1 310 ? 1.766 7.123 -3.097 1.00 87.12 310 PHE A CA 1
ATOM 2469 C C . PHE A 1 310 ? 0.877 6.495 -4.163 1.00 87.12 310 PHE A C 1
ATOM 2471 O O . PHE A 1 310 ? 0.898 6.875 -5.342 1.00 87.12 310 PHE A O 1
ATOM 2478 N N . LEU A 1 311 ? 0.115 5.494 -3.713 1.00 84.56 311 LEU A N 1
ATOM 2479 C CA . LEU A 1 311 ? -0.555 4.531 -4.577 1.00 84.56 311 LEU A CA 1
ATOM 2480 C C . LEU A 1 311 ? 0.453 3.978 -5.603 1.00 84.56 311 LEU A C 1
ATOM 2482 O O . LEU A 1 311 ? 1.579 3.641 -5.250 1.00 84.56 311 LEU A O 1
ATOM 2486 N N . LYS A 1 312 ? 0.062 3.921 -6.877 1.00 90.62 312 LYS A N 1
ATOM 2487 C CA . LYS A 1 312 ? 0.860 3.335 -7.962 1.00 90.62 312 LYS A CA 1
ATOM 2488 C C . LYS A 1 312 ? 1.457 4.334 -8.957 1.00 90.62 312 LYS A C 1
ATOM 2490 O O . LYS A 1 312 ? 2.002 3.913 -9.972 1.00 90.62 312 LYS A O 1
ATOM 2495 N N . LYS A 1 313 ? 1.296 5.644 -8.727 1.00 91.31 313 LYS A N 1
ATOM 2496 C CA . LYS A 1 313 ? 1.632 6.687 -9.723 1.00 91.31 313 LYS A CA 1
ATOM 2497 C C . LYS A 1 313 ? 2.654 7.709 -9.250 1.00 91.31 313 LYS A C 1
ATOM 2499 O O . LYS A 1 313 ? 3.350 8.285 -10.080 1.00 91.31 313 LYS A O 1
ATOM 2504 N N . VAL A 1 314 ? 2.754 7.949 -7.949 1.00 92.94 314 VAL A N 1
ATOM 2505 C CA . VAL A 1 314 ? 3.637 8.989 -7.415 1.00 92.94 314 VAL A CA 1
ATOM 2506 C C . VAL A 1 314 ? 4.819 8.336 -6.727 1.00 92.94 314 VAL A C 1
ATOM 2508 O O . VAL A 1 314 ? 4.622 7.477 -5.870 1.00 92.94 314 VAL A O 1
ATOM 2511 N N . PHE A 1 315 ? 6.019 8.772 -7.088 1.00 94.69 315 PHE A N 1
ATOM 2512 C CA . PHE A 1 315 ? 7.252 8.502 -6.358 1.00 94.69 315 PHE A CA 1
ATOM 2513 C C . PHE A 1 315 ? 7.683 9.783 -5.637 1.00 94.69 315 PHE A C 1
ATOM 2515 O O . PHE A 1 315 ? 7.737 10.844 -6.256 1.00 94.69 315 PHE A O 1
ATOM 2522 N N . GLU A 1 316 ? 7.939 9.704 -4.335 1.00 93.12 316 GLU A N 1
ATOM 2523 C CA . GLU A 1 316 ? 8.353 10.832 -3.497 1.00 93.12 316 GLU A CA 1
ATOM 2524 C C . GLU A 1 316 ? 9.677 10.521 -2.808 1.00 93.12 316 GLU A C 1
ATOM 2526 O O . GLU A 1 316 ? 9.880 9.416 -2.310 1.00 93.12 316 GLU A O 1
ATOM 2531 N N . PHE A 1 317 ? 10.547 11.522 -2.716 1.00 93.06 317 PHE A N 1
ATOM 2532 C CA . PHE A 1 317 ? 11.738 11.485 -1.877 1.00 93.06 317 PHE A CA 1
ATOM 2533 C C . PHE A 1 317 ? 12.072 12.882 -1.347 1.00 93.06 317 PHE A C 1
ATOM 2535 O O . PHE A 1 317 ? 11.573 13.901 -1.826 1.00 93.06 317 PHE A O 1
ATOM 2542 N N . THR A 1 318 ? 12.943 12.930 -0.344 1.00 91.44 318 THR A N 1
ATOM 2543 C CA . THR A 1 318 ? 13.536 14.166 0.171 1.00 91.44 318 THR A CA 1
ATOM 2544 C C . THR A 1 318 ? 14.988 14.278 -0.286 1.00 91.44 318 THR A C 1
ATOM 2546 O O . THR A 1 318 ? 15.749 13.319 -0.159 1.00 91.44 318 THR A O 1
ATOM 2549 N N . PHE A 1 319 ? 15.382 15.457 -0.769 1.00 92.31 319 PHE A N 1
ATOM 2550 C CA . PHE A 1 319 ? 16.746 15.793 -1.177 1.00 92.31 319 PHE A CA 1
ATOM 2551 C C . PHE A 1 319 ? 17.062 17.238 -0.773 1.00 92.31 319 PHE A C 1
ATOM 2553 O O . PHE A 1 319 ? 16.296 18.140 -1.092 1.00 92.31 319 PHE A O 1
ATOM 2560 N N . GLN A 1 320 ? 18.151 17.472 -0.030 1.00 90.12 320 GLN A N 1
ATOM 2561 C CA . GLN A 1 320 ? 18.591 18.818 0.395 1.00 90.12 320 GLN A CA 1
ATOM 2562 C C . GLN A 1 320 ? 17.463 19.720 0.955 1.00 90.12 320 GLN A C 1
ATOM 2564 O O . GLN A 1 320 ? 17.278 20.853 0.520 1.00 90.12 320 GLN A O 1
ATOM 2569 N N . LYS A 1 321 ? 16.669 19.213 1.912 1.00 88.00 321 LYS A N 1
ATOM 2570 C CA . LYS A 1 321 ? 15.502 19.921 2.494 1.00 88.00 321 LYS A CA 1
ATOM 2571 C C . LYS A 1 321 ? 14.414 20.320 1.472 1.00 88.00 321 LYS A C 1
ATOM 2573 O O . LYS A 1 321 ? 13.595 21.200 1.737 1.00 88.00 321 LYS A O 1
ATOM 2578 N N . ARG A 1 322 ? 14.353 19.637 0.331 1.00 91.44 322 ARG A N 1
ATOM 2579 C CA . ARG A 1 322 ? 13.250 19.696 -0.632 1.00 91.44 322 ARG A CA 1
ATOM 2580 C C . ARG A 1 322 ? 12.555 18.351 -0.692 1.00 91.44 322 ARG A C 1
ATOM 2582 O O . ARG A 1 322 ? 13.196 17.308 -0.598 1.00 91.44 322 ARG A O 1
ATOM 2589 N N . ILE A 1 323 ? 11.243 18.386 -0.849 1.00 91.06 323 ILE A N 1
ATOM 2590 C CA . ILE A 1 323 ? 10.435 17.212 -1.156 1.00 91.06 323 ILE A CA 1
ATOM 2591 C C . ILE A 1 323 ? 10.203 17.238 -2.657 1.00 91.06 323 ILE A C 1
ATOM 2593 O O . ILE A 1 323 ? 9.645 18.208 -3.173 1.00 91.06 323 ILE A O 1
ATOM 2597 N N . ILE A 1 324 ? 10.624 16.179 -3.333 1.00 94.25 324 ILE A N 1
ATOM 2598 C CA . ILE A 1 324 ? 10.461 16.015 -4.771 1.00 94.25 324 ILE A CA 1
ATOM 2599 C C . ILE A 1 324 ? 9.442 14.913 -5.005 1.00 94.25 324 ILE A C 1
ATOM 2601 O O . ILE A 1 324 ? 9.540 13.829 -4.426 1.00 94.25 324 ILE A O 1
ATOM 2605 N N . ARG A 1 325 ? 8.461 15.189 -5.863 1.00 93.75 325 ARG A N 1
ATOM 2606 C CA . ARG A 1 325 ? 7.462 14.208 -6.284 1.00 93.75 325 ARG A CA 1
ATOM 2607 C C . ARG A 1 325 ? 7.450 14.075 -7.783 1.00 93.75 325 ARG A C 1
ATOM 2609 O O . ARG A 1 325 ? 7.350 15.068 -8.494 1.00 93.75 325 ARG A O 1
ATOM 2616 N N . ILE A 1 326 ? 7.470 12.835 -8.237 1.00 95.25 326 ILE A N 1
ATOM 2617 C CA . ILE A 1 326 ? 7.408 12.474 -9.642 1.00 95.25 326 ILE A CA 1
ATOM 2618 C C . ILE A 1 326 ? 6.078 11.757 -9.870 1.00 95.25 326 ILE A C 1
ATOM 2620 O O . ILE A 1 326 ? 5.878 10.626 -9.424 1.00 95.25 326 ILE A O 1
ATOM 2624 N N . HIS A 1 327 ? 5.150 12.429 -10.547 1.00 94.19 327 HIS A N 1
ATOM 2625 C CA . HIS A 1 327 ? 3.871 11.858 -10.959 1.00 94.19 327 HIS A CA 1
ATOM 2626 C C . HIS A 1 327 ? 4.053 11.151 -12.305 1.00 94.19 327 HIS A C 1
ATOM 2628 O O . HIS A 1 327 ? 4.078 11.782 -13.362 1.00 94.19 327 HIS A O 1
ATOM 2634 N N . THR A 1 328 ? 4.195 9.832 -12.244 1.00 91.81 328 THR A N 1
ATOM 2635 C CA . THR A 1 328 ? 4.460 8.948 -13.384 1.00 91.81 328 THR A CA 1
ATOM 2636 C C . THR A 1 328 ? 3.190 8.229 -13.839 1.00 91.81 328 THR A C 1
ATOM 2638 O O . THR A 1 328 ? 2.233 8.060 -13.076 1.00 91.81 328 THR A O 1
ATOM 2641 N N . ALA A 1 329 ? 3.183 7.747 -15.082 1.00 86.88 329 ALA A N 1
ATOM 2642 C CA . ALA A 1 329 ? 2.102 6.896 -15.570 1.00 86.88 329 ALA A CA 1
ATOM 2643 C C . ALA A 1 329 ? 2.203 5.463 -15.012 1.00 86.88 329 ALA A C 1
ATOM 2645 O O . ALA A 1 329 ? 1.200 4.904 -14.549 1.00 86.88 329 ALA A O 1
ATOM 2646 N N . LYS A 1 330 ? 3.407 4.868 -15.064 1.00 89.19 330 LYS A N 1
ATOM 2647 C CA . LYS A 1 330 ? 3.662 3.466 -14.680 1.00 89.19 330 LYS A CA 1
ATOM 2648 C C . LYS A 1 330 ? 4.997 3.236 -13.952 1.00 89.19 330 LYS A C 1
ATOM 2650 O O . LYS A 1 330 ? 5.272 2.109 -13.562 1.00 89.19 330 LYS A O 1
ATOM 2655 N N . ASP A 1 331 ? 5.815 4.268 -13.748 1.00 93.25 331 ASP A N 1
ATOM 2656 C CA . ASP A 1 331 ? 7.229 4.104 -13.376 1.00 93.25 331 ASP A CA 1
ATOM 2657 C C . ASP A 1 331 ? 7.512 4.216 -11.867 1.00 93.25 331 ASP A C 1
ATOM 2659 O O . ASP A 1 331 ? 8.643 4.008 -11.438 1.00 93.25 331 ASP A O 1
ATOM 2663 N N . ALA A 1 332 ? 6.505 4.518 -11.043 1.00 94.19 332 ALA A N 1
ATOM 2664 C CA . ALA A 1 332 ? 6.688 4.722 -9.604 1.00 94.19 332 ALA A CA 1
ATOM 2665 C C . ALA A 1 332 ? 7.312 3.509 -8.886 1.00 94.19 332 ALA A C 1
ATOM 2667 O O . ALA A 1 332 ? 8.140 3.692 -7.997 1.00 94.19 332 ALA A O 1
ATOM 2668 N N . PHE A 1 333 ? 6.947 2.283 -9.283 1.00 94.38 333 PHE A N 1
ATOM 2669 C CA . PHE A 1 333 ? 7.540 1.063 -8.726 1.00 94.38 333 PHE A CA 1
ATOM 2670 C C . PHE A 1 333 ? 9.007 0.899 -9.133 1.00 94.38 333 PHE A C 1
ATOM 2672 O O . PHE A 1 333 ? 9.846 0.673 -8.269 1.00 94.38 333 PHE A O 1
ATOM 2679 N N . LEU A 1 334 ? 9.334 1.088 -10.419 1.00 93.75 334 LEU A N 1
ATOM 2680 C CA . LEU A 1 334 ? 10.717 1.055 -10.909 1.00 93.75 334 LEU A CA 1
ATOM 2681 C C . LEU A 1 334 ? 11.599 2.043 -10.133 1.00 93.75 334 LEU A C 1
ATOM 2683 O O . LEU A 1 334 ? 12.655 1.666 -9.635 1.00 93.75 334 LEU A O 1
ATOM 2687 N N . LEU A 1 335 ? 11.151 3.295 -9.998 1.00 93.88 335 LEU A N 1
ATOM 2688 C CA . LEU A 1 335 ? 11.887 4.335 -9.274 1.00 93.88 335 LEU A CA 1
ATOM 2689 C C . LEU A 1 335 ? 12.091 3.977 -7.796 1.00 93.88 335 LEU A C 1
ATOM 2691 O O . LEU A 1 335 ? 13.171 4.203 -7.252 1.00 93.88 335 LEU A O 1
ATOM 2695 N N . LEU A 1 336 ? 11.076 3.380 -7.161 1.00 92.81 336 LEU A N 1
ATOM 2696 C CA . LEU A 1 336 ? 11.184 2.886 -5.791 1.00 92.81 336 LEU A CA 1
ATOM 2697 C C . LEU A 1 336 ? 12.224 1.768 -5.670 1.00 92.81 336 LEU A C 1
ATOM 2699 O O . LEU A 1 336 ? 13.036 1.811 -4.749 1.00 92.81 336 LEU A O 1
ATOM 2703 N N . GLN A 1 337 ? 12.213 0.798 -6.585 1.00 92.19 337 GLN A N 1
ATOM 2704 C CA . GLN A 1 337 ? 13.156 -0.321 -6.565 1.00 92.19 337 GLN A CA 1
ATOM 2705 C C . GLN A 1 337 ? 14.598 0.141 -6.792 1.00 92.19 337 GLN A C 1
ATOM 2707 O O . GLN A 1 337 ? 15.488 -0.238 -6.038 1.00 92.19 337 GLN A O 1
ATOM 2712 N N . LEU A 1 338 ? 14.824 1.055 -7.738 1.00 90.75 338 LEU A N 1
ATOM 2713 C CA . LEU A 1 338 ? 16.142 1.658 -7.969 1.00 90.75 338 LEU A CA 1
ATOM 2714 C C . LEU A 1 338 ? 16.673 2.389 -6.726 1.00 90.75 338 LEU A C 1
ATOM 2716 O O . LEU A 1 338 ? 17.826 2.201 -6.334 1.00 90.75 338 LEU A O 1
ATOM 2720 N N . ALA A 1 339 ? 15.821 3.178 -6.064 1.00 89.19 339 ALA A N 1
ATOM 2721 C CA . ALA A 1 339 ? 16.198 3.877 -4.839 1.00 89.19 339 ALA A CA 1
ATOM 2722 C C . ALA A 1 339 ? 16.515 2.912 -3.679 1.00 89.19 339 ALA A C 1
ATOM 2724 O O . ALA A 1 339 ? 17.408 3.196 -2.880 1.00 89.19 339 ALA A O 1
ATOM 2725 N N . LYS A 1 340 ? 15.810 1.774 -3.581 1.00 87.81 340 LYS A N 1
ATOM 2726 C CA . LYS A 1 340 ? 16.076 0.733 -2.575 1.00 87.81 340 LYS A CA 1
ATOM 2727 C C . LYS A 1 340 ? 17.395 0.001 -2.836 1.00 87.81 340 LYS A C 1
ATOM 2729 O O . LYS A 1 340 ? 18.214 -0.086 -1.922 1.00 87.81 340 LYS A O 1
ATOM 2734 N N . LEU A 1 341 ? 17.619 -0.460 -4.069 1.00 83.81 341 LEU A N 1
ATOM 2735 C CA . LEU A 1 341 ? 18.815 -1.215 -4.468 1.00 83.81 341 LEU A CA 1
ATOM 2736 C C . LEU A 1 341 ? 20.109 -0.473 -4.120 1.00 83.81 341 LEU A C 1
ATOM 2738 O O . LEU A 1 341 ? 20.994 -1.017 -3.463 1.00 83.81 341 LEU A O 1
ATOM 2742 N N . LYS A 1 342 ? 20.205 0.803 -4.499 1.00 76.31 342 LYS A N 1
ATOM 2743 C CA . LYS A 1 342 ? 21.416 1.603 -4.270 1.00 76.31 342 LYS A CA 1
ATOM 2744 C C . LYS A 1 342 ? 21.648 1.918 -2.794 1.00 76.31 342 LYS A C 1
ATOM 2746 O O . LYS A 1 342 ? 22.793 1.969 -2.354 1.00 76.31 342 LYS A O 1
ATOM 2751 N N . LYS A 1 343 ? 20.577 2.062 -2.007 1.00 74.00 343 LYS A N 1
ATOM 2752 C CA . LYS A 1 343 ? 20.687 2.259 -0.558 1.00 74.00 343 LYS A CA 1
ATOM 2753 C C . LYS A 1 343 ? 21.248 1.014 0.141 1.00 74.00 343 LYS A C 1
ATOM 2755 O O . LYS A 1 343 ? 22.099 1.160 1.016 1.00 74.00 343 LYS A O 1
ATOM 2760 N N . ALA A 1 344 ? 20.825 -0.180 -0.285 1.00 70.75 344 ALA A N 1
ATOM 2761 C CA . ALA A 1 344 ? 21.354 -1.451 0.213 1.00 70.75 344 ALA A CA 1
ATOM 2762 C C . ALA A 1 344 ? 22.845 -1.635 -0.135 1.00 70.75 344 ALA A C 1
ATOM 2764 O O . ALA A 1 344 ? 23.634 -2.033 0.719 1.00 70.75 344 ALA A O 1
ATOM 2765 N N . GLN A 1 345 ? 23.256 -1.257 -1.351 1.00 68.31 345 GLN A N 1
ATOM 2766 C CA . GLN A 1 345 ? 24.666 -1.288 -1.765 1.00 68.31 345 GLN A CA 1
ATOM 2767 C C . GLN A 1 345 ? 25.543 -0.346 -0.922 1.00 68.31 345 GLN A C 1
ATOM 2769 O O . GLN A 1 345 ? 26.641 -0.728 -0.530 1.00 68.31 345 GLN A O 1
ATOM 2774 N N . THR A 1 346 ? 25.056 0.851 -0.567 1.00 60.06 346 THR A N 1
ATOM 2775 C CA . THR A 1 346 ? 25.805 1.777 0.305 1.00 60.06 346 THR A CA 1
ATOM 2776 C C . THR A 1 346 ? 25.890 1.344 1.768 1.00 60.06 346 THR A C 1
ATOM 2778 O O . THR A 1 346 ? 26.856 1.698 2.432 1.00 60.06 346 THR A O 1
ATOM 2781 N N . SER A 1 347 ? 24.915 0.590 2.288 1.00 55.88 347 SER A N 1
ATOM 2782 C CA . SER A 1 347 ? 24.973 0.055 3.660 1.00 55.88 347 SER A CA 1
ATOM 2783 C C . SER A 1 347 ? 25.875 -1.174 3.803 1.00 55.88 347 SER A C 1
ATOM 2785 O O . SER A 1 347 ? 26.213 -1.541 4.922 1.00 55.88 347 SER A O 1
ATOM 2787 N N . CYS A 1 348 ? 26.251 -1.805 2.687 1.00 42.62 348 CYS A N 1
ATOM 2788 C CA . CYS A 1 348 ? 27.145 -2.964 2.643 1.00 42.62 348 CYS A CA 1
ATOM 2789 C C . CYS A 1 348 ? 28.577 -2.616 2.198 1.00 42.62 348 CYS A C 1
ATOM 2791 O O . CYS A 1 348 ? 29.403 -3.518 2.083 1.00 42.62 348 CYS A O 1
ATOM 2793 N N . ALA A 1 349 ? 28.886 -1.340 1.943 1.00 31.84 349 ALA A N 1
ATOM 2794 C CA . ALA A 1 349 ? 30.256 -0.909 1.690 1.00 31.84 349 ALA A CA 1
ATOM 2795 C C . ALA A 1 349 ? 31.041 -0.919 3.019 1.00 31.84 349 ALA A C 1
ATOM 2797 O O . ALA A 1 349 ? 30.553 -0.337 3.992 1.00 31.84 349 ALA A O 1
ATOM 2798 N N . PRO A 1 350 ? 32.212 -1.582 3.102 1.00 34.31 350 PRO A N 1
ATOM 2799 C CA . PRO A 1 350 ? 33.043 -1.520 4.298 1.00 34.31 350 PRO A CA 1
ATOM 2800 C C . PRO A 1 350 ? 33.466 -0.067 4.549 1.00 34.31 350 PRO A C 1
ATOM 2802 O O . PRO A 1 350 ? 33.837 0.639 3.610 1.00 34.31 350 PRO A O 1
ATOM 2805 N N . VAL A 1 351 ? 33.331 0.363 5.808 1.00 35.03 351 VAL A N 1
ATOM 2806 C CA . VAL A 1 351 ? 33.777 1.674 6.310 1.00 35.03 351 VAL A CA 1
ATOM 2807 C C . VAL A 1 351 ? 35.292 1.775 6.262 1.00 35.03 351 VAL A C 1
ATOM 2809 O O . VAL A 1 351 ? 35.943 0.769 6.627 1.00 35.03 351 VAL A O 1
#

Secondary structure (DSSP, 8-state):
-HHHHHHHHHHHHS-EEEES-PPSSSEEEEE----TTHHHHHHHH-SS-EEEEEEGGGGGSTTHHHHHHHTTPEEE-TTS--HHHHHHHHHHHHTT-EEEE-TT-S--SSSBPPPPPTTHHHHHHH--S-EEEEEEESHHHHS-TT-SS--B--EEEEEEEEPTT-------BHHHHHHHH----B-S-TTTTGGGT--B-TTT--BT-EEEETTEEEETTT--EEEB-TTS-BTTB-HHHHTTTHHHHHHHHHHHHSEEEPPPEEEEEEETTT--EEEEEEE-EEEETTEEEETTEEEEGGG-EEEEEETTTEEEEEETTEEEEEE-SS-HHHHHHHHHHHHHHHHTS--